Protein 1QYI (pdb70)

CATH classification: 3.40.50.1000

B-factor: mean 31.36, std 10.14, range [4.27, 87.16]

Secondary structure (DSSP, 8-state):
-EEEE-SBTTTB-SHHHHHHHHHHHHHT--TTTT--S----GGG--HHHHHHHHHHHHTTTHHHHHHHHTT---S---HHHHHHHHHHHHTTS-HHHHHH---SS-HHHHHTTSGGG-SS-----TTTTHHHHTT--SSHHHHHHHHHHHHHHHTT-S--GGGSTT-HHHHHHHHHHHHHHHHHHHHHHHH-S--S-SS---TTTT--BSS-HHHHHHHHHHHHHTTPEEEEE-SS-HHHHHHHHHHHT-GGGS-GGGEE-HHHHHHHH--TTS----TTSTHHHHHHHH---GGGHHHHHH--TT-S-TTTEEEEESSHHHHHHHHHHT-EEEEES-BTTBGGGHHHHHHTT-SEEESSGGGHHHHHS-TTTT-

Radius of gyration: 22.97 Å; Cα contacts (8 Å, |Δi|>4): 593; chains: 1; bounding box: 49×39×70 Å

Foldseek 3Di:
DAEEEEPDLFWFHCVVLLLLLLVLLVCCCPLLFQCQDDDDDPLPDDPVNSVVSSCLQCVNCVLVVLCVVQPNPDSLLNLLSSLQQVLVLLLQADLVLNCCCCPPDQVSVSRSPRNVRHPDRDDRPSCRSVVQVPDFHRDSVRSLVSSQVCSCVSSVHDCSCCSPDVHSSSVVSVLSSLCLACNQVSSCVPVVDHGPDDSRPHCLLVTGTLDPLVLVVVVLVVCVVVVYQYAYFYAAADCSPCVNCVSSVNCVSHDPFLHFYNVLQVVLCVCVVLDRCDLLNLLSVLSNPPTPDSVCSVVSSVDQAQQDEQPRYEYEEADVSNQNSCVRNHYQYEHEQSHPVGVVSVVVCVVSPHLYYYPGPNCVVVCVVCVPVRD

Solvent-accessible surface area: 17182 Å² total

Structure (mmCIF, N/CA/C/O backbone):
data_1QYI
#
_entry.id   1QYI
#
_cell.length_a   87.480
_cell.length_b   87.480
_cell.length_c   115.460
_cell.angle_alpha   90.00
_cell.angle_beta   90.00
_cell.angle_gamma   90.00
#
_symmetry.space_group_name_H-M   'P 41 21 2'
#
loop_
_entity.id
_entity.type
_entity.pdbx_description
1 polymer 'hypothetical protein'
2 water water
#
loop_
_atom_site.group_PDB
_atom_site.id
_atom_site.type_symbol
_atom_site.label_atom_id
_atom_site.label_alt_id
_atom_site.label_comp_id
_atom_site.label_asym_id
_atom_site.label_entity_id
_atom_site.label_seq_id
_atom_site.pdbx_PDB_ins_code
_atom_site.Cartn_x
_atom_site.Cartn_y
_atom_site.Cartn_z
_atom_site.occupancy
_atom_site.B_iso_or_equiv
_atom_site.auth_seq_id
_atom_site.auth_comp_id
_atom_site.auth_asym_id
_atom_site.auth_atom_id
_atom_site.pdbx_PDB_model_num
ATOM 9 N N . LYS A 1 2 ? 27.055 47.444 81.684 1.00 51.94 2 LYS A N 1
ATOM 10 C CA . LYS A 1 2 ? 26.862 48.761 81.076 1.00 46.68 2 LYS A CA 1
ATOM 11 C C . LYS A 1 2 ? 26.878 48.625 79.569 1.00 43.63 2 LYS A C 1
ATOM 12 O O . LYS A 1 2 ? 27.826 48.089 78.994 1.00 43.15 2 LYS A O 1
ATOM 18 N N . LYS A 1 3 ? 25.823 49.113 78.931 1.00 39.71 3 LYS A N 1
ATOM 19 C CA . LYS A 1 3 ? 25.713 49.026 77.488 1.00 36.86 3 LYS A CA 1
ATOM 20 C C . LYS A 1 3 ? 25.496 50.378 76.823 1.00 35.03 3 LYS A C 1
ATOM 21 O O . LYS A 1 3 ? 24.976 51.317 77.423 1.00 33.90 3 LYS A O 1
ATOM 27 N N . ILE A 1 4 ? 25.921 50.473 75.572 1.00 33.62 4 ILE A N 1
ATOM 28 C CA . ILE A 1 4 ? 25.763 51.695 74.810 1.00 31.64 4 ILE A CA 1
ATOM 29 C C . ILE A 1 4 ? 25.211 51.307 73.447 1.00 29.22 4 ILE A C 1
ATOM 30 O O . ILE A 1 4 ? 25.896 50.684 72.652 1.00 29.05 4 ILE A O 1
ATOM 35 N N . LEU A 1 5 ? 23.960 51.681 73.203 1.00 26.59 5 LEU A N 1
ATOM 36 C CA . LEU A 1 5 ? 23.303 51.352 71.961 1.00 24.62 5 LEU A CA 1
ATOM 37 C C . LEU A 1 5 ? 23.436 52.469 70.937 1.00 25.09 5 LEU A C 1
ATOM 38 O O . LEU A 1 5 ? 23.082 53.628 71.201 1.00 22.60 5 LEU A O 1
ATOM 43 N N . PHE A 1 6 ? 23.942 52.094 69.759 1.00 25.00 6 PHE A N 1
ATOM 44 C CA . PHE A 1 6 ? 24.177 53.007 68.640 1.00 22.58 6 PHE A CA 1
ATOM 45 C C . PHE A 1 6 ? 23.147 52.912 67.525 1.00 23.18 6 PHE A C 1
ATOM 46 O O . PHE A 1 6 ? 22.543 51.864 67.287 1.00 21.91 6 PHE A O 1
ATOM 54 N N . ASP A 1 7 ? 22.956 54.030 66.837 1.00 23.83 7 ASP A N 1
ATOM 55 C CA . ASP A 1 7 ? 22.063 54.086 65.685 1.00 22.65 7 ASP A CA 1
ATOM 56 C C . ASP A 1 7 ? 23.041 54.170 64.519 1.00 21.36 7 ASP A C 1
ATOM 57 O O . ASP A 1 7 ? 24.187 54.566 64.718 1.00 20.97 7 ASP A O 1
ATOM 62 N N . VAL A 1 8 ? 22.614 53.797 63.318 1.00 20.37 8 VAL A N 1
ATOM 63 C CA . VAL A 1 8 ? 23.526 53.819 62.184 1.00 19.74 8 VAL A CA 1
ATOM 64 C C . VAL A 1 8 ? 23.491 55.114 61.383 1.00 20.15 8 VAL A C 1
ATOM 65 O O . VAL A 1 8 ? 24.469 55.864 61.388 1.00 19.18 8 VAL A O 1
ATOM 69 N N . ASP A 1 9 ? 22.386 55.391 60.700 1.00 20.21 9 ASP A N 1
ATOM 70 C CA . ASP A 1 9 ? 22.328 56.622 59.938 1.00 21.69 9 ASP A CA 1
ATOM 71 C C . ASP A 1 9 ? 22.264 57.792 60.889 1.00 21.31 9 ASP A C 1
ATOM 72 O O . ASP A 1 9 ? 21.562 57.744 61.903 1.00 21.49 9 ASP A O 1
ATOM 77 N N . GLY A 1 10 ? 23.015 58.838 60.546 1.00 19.51 10 GLY A N 1
ATOM 78 C CA . GLY A 1 10 ? 23.070 60.036 61.356 1.00 18.76 10 GLY A CA 1
ATOM 79 C C . GLY A 1 10 ? 24.138 59.935 62.426 1.00 19.54 10 GLY A C 1
ATOM 80 O O . GLY A 1 10 ? 24.358 60.893 63.164 1.00 17.83 10 GLY A O 1
ATOM 81 N N . VAL A 1 11 ? 24.802 58.779 62.501 1.00 19.55 11 VAL A N 1
ATOM 82 C CA . VAL A 1 11 ? 25.845 58.533 63.498 1.00 19.40 11 VAL A CA 1
ATOM 83 C C . VAL A 1 11 ? 27.159 58.072 62.870 1.00 21.33 11 VAL A C 1
ATOM 84 O O . VAL A 1 11 ? 28.190 58.735 62.983 1.00 20.13 11 VAL A O 1
ATOM 88 N N . PHE A 1 12 ? 27.100 56.907 62.230 1.00 22.58 12 PHE A N 1
ATOM 89 C CA . PHE A 1 12 ? 28.252 56.291 61.581 1.00 20.29 12 PHE A CA 1
ATOM 90 C C . PHE A 1 12 ? 28.220 56.536 60.077 1.00 21.03 12 PHE A C 1
ATOM 91 O O . PHE A 1 12 ? 29.247 56.831 59.459 1.00 22.34 12 PHE A O 1
ATOM 99 N N . LEU A 1 13 ? 27.035 56.397 59.488 1.00 19.67 13 LEU A N 1
ATOM 100 C CA . LEU A 1 13 ? 26.857 56.584 58.048 1.00 17.96 13 LEU 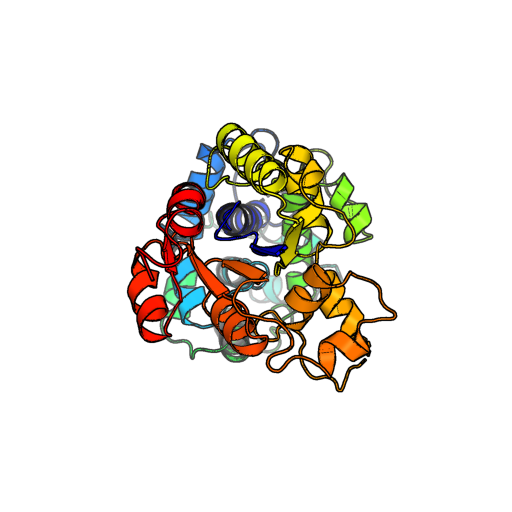A CA 1
ATOM 101 C C . LEU A 1 13 ? 25.742 57.586 57.763 1.00 17.73 13 LEU A C 1
ATOM 102 O O . LEU A 1 13 ? 24.924 57.871 58.631 1.00 17.48 13 LEU A O 1
ATOM 107 N N . SER A 1 14 ? 25.708 58.127 56.553 1.00 18.47 14 SER A N 1
ATOM 108 C CA . SER A 1 14 ? 24.651 59.062 56.210 1.00 21.81 14 SER A CA 1
ATOM 109 C C . SER A 1 14 ? 23.742 58.396 55.194 1.00 23.10 14 SER A C 1
ATOM 110 O O . SER A 1 14 ? 24.024 57.285 54.751 1.00 22.47 14 SER A O 1
ATOM 113 N N . GLU A 1 15 ? 22.647 59.062 54.840 1.00 25.60 15 GLU A N 1
ATOM 114 C CA . GLU A 1 15 ? 21.686 58.512 53.884 1.00 26.77 15 GLU A CA 1
ATOM 115 C C . GLU A 1 15 ? 21.858 59.047 52.469 1.00 27.16 15 GLU A C 1
ATOM 116 O O . GLU A 1 15 ? 21.116 58.660 51.568 1.00 26.73 15 GLU A O 1
ATOM 122 N N . GLU A 1 16 ? 22.835 59.934 52.287 1.00 27.14 16 GLU A N 1
ATOM 123 C CA . GLU A 1 16 ? 23.111 60.563 50.993 1.00 25.75 16 GLU A CA 1
ATOM 124 C C . GLU A 1 16 ? 23.119 59.618 49.797 1.00 26.44 16 GLU A C 1
ATOM 125 O O . GLU A 1 16 ? 22.492 59.897 48.771 1.00 26.30 16 GLU A O 1
ATOM 131 N N . ARG A 1 17 ? 23.843 58.508 49.926 1.00 26.22 17 ARG A N 1
ATOM 132 C CA . ARG A 1 17 ? 23.952 57.530 48.855 1.00 26.12 17 ARG A CA 1
ATOM 133 C C . ARG A 1 17 ? 22.568 57.082 48.388 1.00 26.62 17 ARG A C 1
ATOM 134 O O . ARG A 1 17 ? 22.379 56.775 47.214 1.00 23.59 17 ARG A O 1
ATOM 142 N N . CYS A 1 18 ? 21.605 57.037 49.310 1.00 28.66 18 CYS A N 1
ATOM 143 C CA . CYS A 1 18 ? 20.253 56.637 48.948 1.00 29.12 18 CYS A CA 1
ATOM 144 C C . CYS A 1 18 ? 19.730 57.615 47.906 1.00 29.33 18 CYS A C 1
ATOM 145 O O . CYS A 1 18 ? 19.233 57.205 46.851 1.00 31.67 18 CYS A O 1
ATOM 148 N N . PHE A 1 19 ? 19.857 58.907 48.195 1.00 25.87 19 PHE A N 1
ATOM 149 C CA . PHE A 1 19 ? 19.400 59.945 47.274 1.00 25.33 19 PHE A CA 1
ATOM 150 C C . PHE A 1 19 ? 20.185 59.853 45.955 1.00 26.98 19 PHE A C 1
ATOM 151 O O . PHE A 1 19 ? 19.653 60.157 44.880 1.00 28.84 19 PHE A O 1
ATOM 159 N N . ASP A 1 20 ? 21.447 59.433 46.048 1.00 26.13 20 ASP A N 1
ATOM 160 C CA . ASP A 1 20 ? 22.299 59.253 44.878 1.00 23.56 20 ASP A CA 1
ATOM 161 C C . ASP A 1 20 ? 21.690 58.135 44.034 1.00 22.54 20 ASP A C 1
ATOM 162 O O . ASP A 1 20 ? 21.315 58.344 42.882 1.00 24.97 20 ASP A O 1
ATOM 167 N N . VAL A 1 21 ? 21.597 56.941 44.611 1.00 21.39 21 VAL A N 1
ATOM 168 C CA . VAL A 1 21 ? 21.044 55.816 43.874 1.00 20.89 21 VAL A CA 1
ATOM 169 C C . VAL A 1 21 ? 19.665 56.205 43.349 1.00 21.73 21 VAL A C 1
ATOM 170 O O . VAL A 1 21 ? 19.335 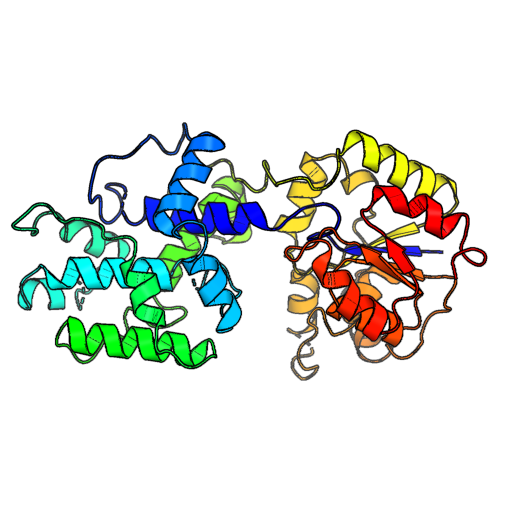55.919 42.199 1.00 19.62 21 VAL A O 1
ATOM 174 N N . SER A 1 22 ? 18.867 56.878 44.173 1.00 21.54 22 SER A N 1
ATOM 175 C CA . SER A 1 22 ? 17.552 57.300 43.728 1.00 21.93 22 SER A CA 1
ATOM 176 C C . SER A 1 22 ? 17.682 58.113 42.425 1.00 22.65 22 SER A C 1
ATOM 177 O O . SER A 1 22 ? 16.924 57.892 41.466 1.00 21.88 22 SER A O 1
ATOM 180 N N . ALA A 1 23 ? 18.649 59.034 42.382 1.00 21.57 23 ALA A N 1
ATOM 181 C CA . ALA A 1 23 ? 18.885 59.854 41.185 1.00 20.52 23 ALA A CA 1
ATOM 182 C C . ALA A 1 23 ? 19.330 58.992 40.001 1.00 19.11 23 ALA A C 1
ATOM 183 O O . ALA A 1 23 ? 18.803 59.126 38.899 1.00 18.35 23 ALA A O 1
ATOM 185 N N . LEU A 1 24 ? 20.309 58.121 40.233 1.00 20.22 24 LEU A N 1
ATOM 186 C CA . LEU A 1 24 ? 20.806 57.228 39.186 1.00 20.42 24 LEU A CA 1
ATOM 187 C C . LEU A 1 24 ? 19.699 56.345 38.638 1.00 19.42 24 LEU A C 1
ATOM 188 O O . LEU A 1 24 ? 19.708 55.971 37.469 1.00 18.95 24 LEU A O 1
ATOM 193 N N . THR A 1 25 ? 18.743 55.999 39.487 1.00 20.46 25 THR A N 1
ATOM 194 C CA . THR A 1 25 ? 17.654 55.150 39.038 1.00 19.17 25 THR A CA 1
ATOM 195 C C . THR A 1 25 ? 16.847 55.862 37.968 1.00 18.59 25 THR A C 1
ATOM 196 O O . THR A 1 25 ? 16.704 55.360 36.851 1.00 19.04 25 THR A O 1
ATOM 200 N N . VAL A 1 26 ? 16.339 57.039 38.308 1.00 17.24 26 VAL A N 1
ATOM 201 C CA . VAL A 1 26 ? 15.557 57.836 37.375 1.00 16.10 26 VAL A CA 1
ATOM 202 C C . VAL A 1 26 ? 16.341 58.033 36.077 1.00 16.57 26 VAL A C 1
ATOM 203 O O . VAL A 1 26 ? 15.815 57.848 34.975 1.00 18.11 26 VAL A O 1
ATOM 207 N N . TYR A 1 27 ? 17.615 58.381 36.214 1.00 15.81 27 TYR A N 1
ATOM 208 C CA . TYR A 1 27 ? 18.470 58.607 35.052 1.00 14.52 27 TYR A CA 1
ATOM 209 C C . TYR A 1 27 ? 18.656 57.340 34.186 1.00 14.11 27 TYR A C 1
ATOM 210 O O . TYR A 1 27 ? 18.582 57.401 32.962 1.00 13.38 27 TYR A O 1
ATOM 219 N N . GLU A 1 28 ? 18.885 56.190 34.806 1.00 13.82 28 GLU A N 1
ATOM 220 C CA . GLU A 1 28 ? 19.056 54.974 34.025 1.00 15.29 28 GLU A CA 1
ATOM 221 C C . GLU A 1 28 ? 17.772 54.576 33.319 1.00 17.48 28 GLU A C 1
ATOM 222 O O . GLU A 1 28 ? 17.795 53.992 32.236 1.00 20.49 28 GLU A O 1
ATOM 228 N N . LEU A 1 29 ? 16.649 54.868 33.954 1.00 18.78 29 LEU A N 1
ATOM 229 C CA . LEU A 1 29 ? 15.348 54.556 33.384 1.00 21.65 29 LEU A CA 1
ATOM 230 C C . LEU A 1 29 ? 15.036 55.536 32.251 1.00 24.14 29 LEU A C 1
ATOM 231 O O . LEU A 1 29 ? 14.063 55.367 31.509 1.00 25.66 29 LEU A O 1
ATOM 236 N N . LEU A 1 30 ? 15.880 56.549 32.094 1.00 25.47 30 LEU A N 1
ATOM 237 C CA . LEU A 1 30 ? 15.632 57.555 31.069 1.00 25.63 30 LEU A CA 1
ATOM 238 C C . LEU A 1 30 ? 16.530 57.497 29.843 1.00 25.14 30 LEU A C 1
ATOM 239 O O . LEU A 1 30 ? 16.048 57.676 28.724 1.00 25.64 30 LEU A O 1
ATOM 252 N N . ASP A 1 32 ? 19.093 54.785 29.348 1.00 24.60 32 ASP A N 1
ATOM 253 C CA . ASP A 1 32 ? 19.481 53.463 28.873 1.00 24.57 32 ASP A CA 1
ATOM 254 C C . ASP A 1 32 ? 18.566 52.890 27.799 1.00 25.35 32 ASP A C 1
ATOM 255 O O . ASP A 1 32 ? 17.343 52.984 27.871 1.00 21.81 32 ASP A O 1
ATOM 260 N N . LYS A 1 33 ? 19.192 52.289 26.793 1.00 25.24 33 LYS A N 1
ATOM 261 C CA . LYS A 1 33 ? 18.465 51.709 25.68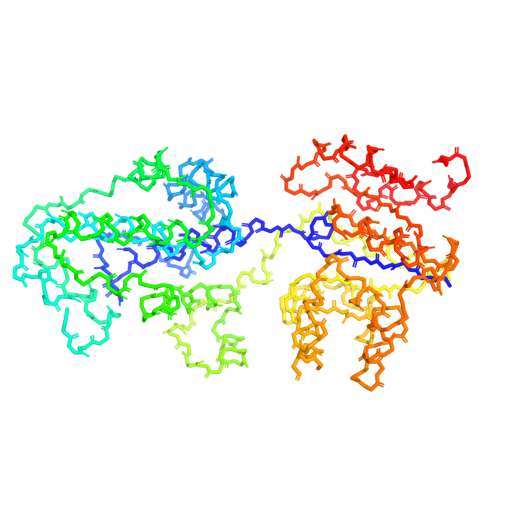2 1.00 25.98 33 LYS A CA 1
ATOM 262 C C . LYS A 1 33 ? 17.757 50.425 26.127 1.00 26.68 33 LYS A C 1
ATOM 263 O O . LYS A 1 33 ? 17.123 49.740 25.319 1.00 27.19 33 LYS A O 1
ATOM 269 N N . CYS A 1 34 ? 17.851 50.117 27.421 1.00 26.79 34 CYS A N 1
ATOM 270 C CA . CYS A 1 34 ? 17.201 48.937 28.008 1.00 26.53 34 CYS A CA 1
ATOM 271 C C . CYS A 1 34 ? 15.779 49.303 28.406 1.00 26.07 34 CYS A C 1
ATOM 272 O O . CYS A 1 34 ? 14.945 48.430 28.654 1.00 25.25 34 CYS A O 1
ATOM 275 N N . TYR A 1 35 ? 15.529 50.610 28.466 1.00 25.84 35 TYR A N 1
ATOM 276 C CA . TYR A 1 35 ? 14.236 51.171 28.853 1.00 24.61 35 TYR A CA 1
ATOM 277 C C . TYR A 1 35 ? 13.799 52.244 27.852 1.00 24.66 35 TYR A C 1
ATOM 278 O O . TYR A 1 35 ? 13.396 51.917 26.737 1.00 28.02 35 TYR A O 1
ATOM 287 N N . LEU A 1 36 ? 13.862 53.518 28.228 1.00 21.17 36 LEU A N 1
ATOM 288 C CA . LEU A 1 36 ? 13.475 54.551 27.276 1.00 20.39 36 LEU A CA 1
ATOM 289 C C . LEU A 1 36 ? 14.586 54.846 26.262 1.00 21.60 36 LEU A C 1
ATOM 290 O O . LEU A 1 36 ? 14.343 54.881 25.056 1.00 19.73 36 LEU A O 1
ATOM 295 N N . GLY A 1 37 ? 15.810 55.038 26.743 1.00 22.97 37 GLY A N 1
ATOM 296 C CA . GLY A 1 37 ? 16.900 55.325 25.833 1.00 22.47 37 GLY A CA 1
ATOM 297 C C . GLY A 1 37 ? 16.657 56.628 25.105 1.00 23.71 37 GLY A C 1
ATOM 298 O O . GLY A 1 37 ? 16.753 56.690 23.883 1.00 26.52 37 GLY A O 1
ATOM 299 N N . LEU A 1 38 ? 16.348 57.674 25.865 1.00 23.07 38 LEU A N 1
ATOM 300 C CA . LEU A 1 38 ? 16.075 58.998 25.321 1.00 21.54 38 LEU A CA 1
ATOM 301 C C . LEU A 1 38 ? 17.272 59.572 24.572 1.00 21.08 38 LEU A C 1
ATOM 302 O O . LEU A 1 38 ? 17.167 59.920 23.396 1.00 22.96 38 LEU A O 1
ATOM 307 N N . HIS A 1 39 ? 18.407 59.677 25.254 1.00 21.71 39 HIS A N 1
ATOM 308 C CA . HIS A 1 39 ? 19.622 60.215 24.645 1.00 23.22 39 HIS A CA 1
ATOM 309 C C . HIS A 1 39 ? 20.861 59.411 25.062 1.00 23.62 39 HIS A C 1
ATOM 310 O O . HIS A 1 39 ? 20.733 58.400 25.758 1.00 24.16 39 HIS A O 1
ATOM 317 N N . SER A 1 40 ? 22.046 59.844 24.628 1.00 24.15 40 SER A N 1
ATOM 318 C CA . SER A 1 40 ? 23.285 59.144 24.973 1.00 24.33 40 SER A CA 1
ATOM 319 C C . SER A 1 40 ? 23.567 59.358 26.448 1.00 25.50 40 SER A C 1
ATOM 320 O O . SER A 1 40 ? 22.955 60.210 27.097 1.00 27.56 40 SER A O 1
ATOM 323 N N . HIS A 1 41 ? 24.497 58.587 26.981 1.00 24.19 41 HIS A N 1
ATOM 324 C CA . HIS A 1 41 ? 24.797 58.700 28.384 1.00 23.57 41 HIS A CA 1
ATOM 325 C C . HIS A 1 41 ? 26.108 58.000 28.682 1.00 25.01 41 HIS A C 1
ATOM 326 O O . HIS A 1 41 ? 26.566 57.140 27.919 1.00 25.58 41 HIS A O 1
ATOM 333 N N . ILE A 1 42 ? 26.716 58.371 29.800 1.00 23.98 42 ILE A N 1
ATOM 334 C CA . ILE A 1 42 ? 27.986 57.785 30.185 1.00 24.98 42 ILE A CA 1
ATOM 335 C C . ILE A 1 42 ? 27.802 56.310 30.540 1.00 26.85 42 ILE A C 1
ATOM 336 O O . ILE A 1 42 ? 26.703 55.877 30.887 1.00 27.17 42 ILE A O 1
ATOM 341 N N . ASP A 1 43 ? 28.871 55.532 30.421 1.00 28.97 43 ASP A N 1
ATOM 342 C CA . ASP A 1 43 ? 28.809 54.112 30.739 1.00 30.93 43 ASP A CA 1
ATOM 343 C C . ASP A 1 43 ? 28.620 53.960 32.245 1.00 32.06 43 ASP A C 1
ATOM 344 O O . ASP A 1 43 ? 29.438 54.429 33.035 1.00 33.71 43 ASP A O 1
ATOM 349 N N . TRP A 1 44 ? 27.525 53.323 32.637 1.00 33.45 44 TRP A N 1
ATOM 350 C CA . TRP A 1 44 ? 27.203 53.122 34.045 1.00 32.74 44 TRP A CA 1
ATOM 351 C C . TRP A 1 44 ? 28.341 52.496 34.823 1.00 33.23 44 TRP A C 1
ATOM 352 O O . TRP A 1 44 ? 28.604 52.866 35.965 1.00 33.18 44 TRP A O 1
ATOM 363 N N . GLU A 1 45 ? 29.008 51.534 34.197 1.00 33.48 45 GLU A N 1
ATOM 364 C CA . GLU A 1 45 ? 30.095 50.827 34.842 1.00 34.34 45 GLU A CA 1
ATOM 365 C C . GLU A 1 45 ? 31.359 51.665 35.035 1.00 34.25 45 GLU A C 1
ATOM 366 O O . GLU A 1 45 ? 32.346 51.182 35.586 1.00 35.50 45 GLU A O 1
ATOM 372 N N . THR A 1 46 ? 31.341 52.919 34.595 1.00 32.65 46 THR A N 1
ATOM 373 C CA . THR A 1 46 ? 32.516 53.763 34.773 1.00 31.99 46 THR A CA 1
ATOM 374 C C . THR A 1 46 ? 32.211 55.070 35.514 1.00 31.87 46 THR A C 1
ATOM 375 O O . THR A 1 46 ? 33.033 55.986 35.544 1.00 32.66 46 THR A O 1
ATOM 379 N N . LEU A 1 47 ? 31.035 55.143 36.132 1.00 30.42 47 LEU A N 1
ATOM 380 C CA . LEU A 1 47 ? 30.621 56.330 36.888 1.00 29.22 47 LEU A CA 1
ATOM 381 C C . LEU A 1 47 ? 31.606 56.693 38.006 1.00 29.15 47 LEU A C 1
ATOM 382 O O . LEU A 1 47 ? 32.240 55.815 38.588 1.00 30.38 47 LEU A O 1
ATOM 387 N N . THR A 1 48 ? 31.718 57.988 38.305 1.00 27.71 48 THR A N 1
ATOM 388 C CA . THR A 1 48 ? 32.600 58.482 39.365 1.00 27.54 48 THR A CA 1
ATOM 389 C C . THR A 1 48 ? 31.752 59.209 40.403 1.00 29.30 48 THR A C 1
ATOM 390 O O . THR A 1 48 ? 30.572 59.476 40.176 1.00 29.95 48 THR A O 1
ATOM 394 N N . ASP A 1 49 ? 32.353 59.558 41.533 1.00 30.62 49 ASP A N 1
ATOM 395 C CA . ASP A 1 49 ? 31.615 60.254 42.576 1.00 31.89 49 ASP A CA 1
ATOM 396 C C . ASP A 1 49 ? 31.118 61.612 42.092 1.00 31.55 49 ASP A C 1
ATOM 397 O O . ASP A 1 49 ? 30.173 62.172 42.650 1.00 32.91 49 ASP A O 1
ATOM 402 N N . ASN A 1 50 ? 31.759 62.125 41.045 1.00 30.63 50 ASN A N 1
ATOM 403 C CA . ASN A 1 50 ? 31.396 63.405 40.453 1.00 29.30 50 ASN A CA 1
ATOM 404 C C . ASN A 1 50 ? 30.256 63.236 39.452 1.00 26.46 50 ASN A C 1
ATOM 405 O O . ASN A 1 50 ? 29.340 64.053 39.423 1.00 25.33 50 ASN A O 1
ATOM 410 N N . ASP A 1 51 ? 30.326 62.190 38.622 1.00 24.81 51 ASP A N 1
ATOM 411 C CA . ASP A 1 51 ? 29.266 61.924 37.631 1.00 25.41 51 ASP A CA 1
ATOM 412 C C . ASP A 1 51 ? 27.938 61.814 38.377 1.00 25.43 51 ASP A C 1
ATOM 413 O O . ASP A 1 51 ? 26.968 62.513 38.069 1.00 24.76 51 ASP A O 1
ATOM 418 N N . ILE A 1 52 ? 27.916 60.913 39.358 1.00 25.41 52 ILE A N 1
ATOM 419 C CA . ILE A 1 52 ? 26.740 60.651 40.181 1.00 24.71 52 ILE A CA 1
ATOM 420 C C . ILE A 1 52 ? 26.226 61.940 40.787 1.00 24.53 52 ILE A C 1
ATOM 421 O O . ILE A 1 52 ? 25.022 62.159 40.867 1.00 26.46 52 ILE A O 1
ATOM 426 N N . GLN A 1 53 ? 27.145 62.796 41.212 1.00 24.50 53 GLN A N 1
ATOM 427 C CA . GLN A 1 53 ? 26.758 64.048 41.833 1.00 24.96 53 GLN A CA 1
ATOM 428 C C . GLN A 1 53 ? 26.126 64.959 40.802 1.00 24.62 53 GLN A C 1
ATOM 429 O O . GLN A 1 53 ? 25.148 65.662 41.077 1.00 25.47 53 GLN A O 1
ATOM 435 N N . ASP A 1 54 ? 26.679 64.948 39.603 1.00 23.37 54 ASP A N 1
ATOM 436 C CA . ASP A 1 54 ? 26.128 65.787 38.559 1.00 22.99 54 ASP A CA 1
ATOM 437 C C . ASP A 1 54 ? 24.725 65.301 38.216 1.00 21.49 54 ASP A C 1
ATOM 438 O O . ASP A 1 54 ? 23.782 66.082 38.105 1.00 19.72 54 ASP A O 1
ATOM 443 N N . ILE A 1 55 ? 24.602 63.993 38.041 1.00 22.18 55 ILE A N 1
ATOM 444 C CA . ILE A 1 55 ? 23.326 63.376 37.703 1.00 22.01 55 ILE A CA 1
ATOM 445 C C . ILE A 1 55 ? 22.261 63.769 38.730 1.00 22.36 55 ILE A C 1
ATOM 446 O O . ILE A 1 55 ? 21.193 64.273 38.371 1.00 21.11 55 ILE A O 1
ATOM 451 N N . ARG A 1 56 ? 22.582 63.549 40.002 1.00 22.01 56 ARG A N 1
ATOM 452 C CA . ARG A 1 56 ? 21.701 63.876 41.116 1.00 23.93 56 ARG A CA 1
ATOM 453 C C . ARG A 1 56 ? 21.294 65.343 41.063 1.00 25.14 56 ARG A C 1
ATOM 454 O O . ARG A 1 56 ? 20.134 65.707 41.293 1.00 25.82 56 ARG A O 1
ATOM 462 N N . ASN A 1 57 ? 22.274 66.184 40.779 1.00 25.72 57 ASN A N 1
ATOM 463 C CA . ASN A 1 57 ? 22.037 67.603 40.691 1.00 27.41 57 ASN A CA 1
ATOM 464 C C . ASN A 1 57 ? 21.043 67.915 39.583 1.00 28.40 57 ASN A C 1
ATOM 465 O O . ASN A 1 57 ? 20.118 68.701 39.779 1.00 29.82 57 ASN A O 1
ATOM 470 N N . ARG A 1 58 ? 21.223 67.301 38.418 1.00 28.38 58 ARG A N 1
ATOM 471 C CA . ARG A 1 58 ? 20.316 67.542 37.299 1.00 28.04 58 ARG A CA 1
ATOM 472 C C . ARG A 1 58 ? 18.906 67.028 37.574 1.00 27.69 58 ARG A C 1
ATOM 473 O O . ARG A 1 58 ? 17.929 67.756 37.402 1.00 27.74 58 ARG A O 1
ATOM 481 N N . ILE A 1 59 ? 18.809 65.767 37.988 1.00 27.84 59 ILE A N 1
ATOM 482 C CA . ILE A 1 59 ? 17.519 65.139 38.266 1.00 27.20 59 ILE A CA 1
ATOM 483 C C . ILE A 1 59 ? 16.716 65.885 39.335 1.00 27.77 59 ILE A C 1
ATOM 484 O O . ILE A 1 59 ? 15.578 66.276 39.089 1.00 28.60 59 ILE A O 1
ATOM 489 N N . PHE A 1 60 ? 17.309 66.097 40.508 1.00 27.49 60 PHE A N 1
ATOM 490 C CA . PHE A 1 60 ? 16.619 66.778 41.599 1.00 28.23 60 PHE A CA 1
ATOM 491 C C . PHE A 1 60 ? 16.732 68.308 41.669 1.00 28.74 60 PHE A C 1
ATOM 492 O O . PHE A 1 60 ? 16.140 68.930 42.555 1.00 27.36 60 PHE A O 1
ATOM 500 N N . GLN A 1 61 ? 17.486 68.904 40.747 1.00 28.72 61 GLN A N 1
ATOM 501 C CA . GLN A 1 61 ? 17.664 70.355 40.699 1.00 28.68 61 GLN A CA 1
ATOM 502 C C . GLN A 1 61 ? 18.197 70.929 42.014 1.00 29.43 61 GLN A C 1
ATOM 503 O O . GLN A 1 61 ? 17.504 71.671 42.721 1.00 28.95 61 GLN A O 1
ATOM 509 N N . LYS A 1 62 ? 19.437 70.585 42.335 1.00 29.45 62 LYS A N 1
ATOM 510 C CA . LYS A 1 62 ? 20.064 71.048 43.562 1.00 30.56 62 LYS A CA 1
ATOM 511 C C . LYS A 1 62 ? 19.323 70.509 44.772 1.00 31.23 62 LYS A C 1
ATOM 512 O O . LYS A 1 62 ? 19.345 71.114 45.843 1.00 31.94 62 LYS A O 1
ATOM 518 N N . ASP A 1 63 ? 18.659 69.373 44.598 1.00 30.30 63 ASP A N 1
ATOM 519 C CA . ASP A 1 63 ? 17.929 68.748 45.695 1.00 28.95 63 ASP A CA 1
ATOM 520 C C . ASP A 1 63 ? 16.639 69.462 46.076 1.00 28.38 63 ASP A C 1
ATOM 521 O O . ASP A 1 63 ? 16.001 69.121 47.080 1.00 29.11 63 ASP A O 1
ATOM 526 N N . LYS A 1 64 ? 16.249 70.444 45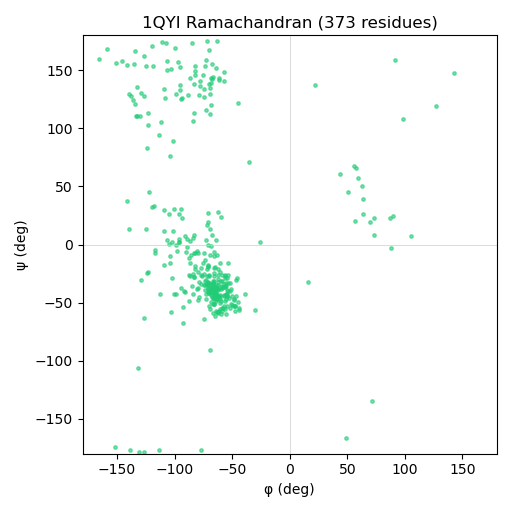.267 1.00 28.10 64 LYS A N 1
ATOM 527 C CA . LYS A 1 64 ? 15.018 71.176 45.511 1.00 27.50 64 LYS A CA 1
ATOM 528 C C . LYS A 1 64 ? 13.831 70.210 45.433 1.00 26.72 64 LYS A C 1
ATOM 529 O O . LYS A 1 6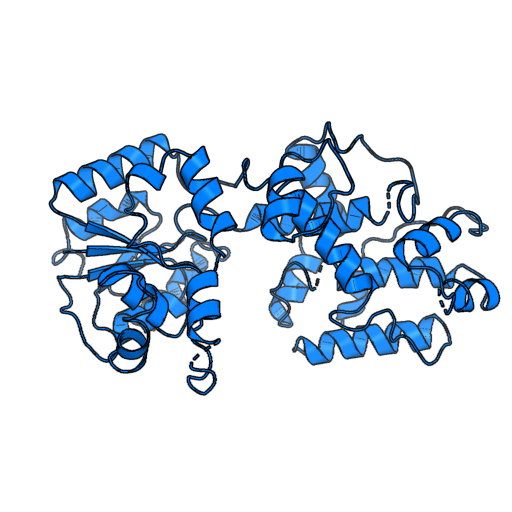4 ? 12.961 70.232 46.298 1.00 25.91 64 LYS A O 1
ATOM 535 N N . ILE A 1 65 ? 13.823 69.357 44.404 1.00 27.77 65 ILE A N 1
ATOM 536 C CA . ILE A 1 65 ? 12.773 68.352 44.189 1.00 26.36 65 ILE A CA 1
ATOM 537 C C . ILE A 1 65 ? 12.830 67.343 45.339 1.00 24.62 65 ILE A C 1
ATOM 538 O O . ILE A 1 65 ? 11.805 66.929 45.882 1.00 22.25 65 ILE A O 1
ATOM 543 N N . LEU A 1 66 ? 14.051 66.971 45.705 1.00 25.39 66 LEU A N 1
ATOM 544 C CA . LEU A 1 66 ? 14.304 66.008 46.767 1.00 27.27 66 LEU A CA 1
ATOM 545 C C . LEU A 1 66 ? 13.832 66.478 48.145 1.00 28.32 66 LEU A C 1
ATOM 546 O O . LEU A 1 66 ? 13.371 65.672 48.956 1.00 27.04 66 LEU A O 1
ATOM 551 N N . ASN A 1 67 ? 13.942 67.779 48.405 1.00 28.95 67 ASN A N 1
ATOM 552 C CA . ASN A 1 67 ? 13.515 68.339 49.684 1.00 30.33 67 ASN A CA 1
ATOM 553 C C . ASN A 1 67 ? 12.019 68.637 49.727 1.00 31.62 67 ASN A C 1
ATOM 554 O O . ASN A 1 67 ? 11.416 68.658 50.804 1.00 31.79 67 ASN A O 1
ATOM 559 N N . LYS A 1 68 ? 11.422 68.873 48.560 1.00 32.04 68 LYS A N 1
ATOM 560 C CA . LYS A 1 68 ? 9.994 69.158 48.479 1.00 35.24 68 LYS A CA 1
ATOM 561 C C . LYS A 1 68 ? 9.219 67.884 48.812 1.00 36.68 68 LYS A C 1
ATOM 562 O O . LYS A 1 68 ? 8.221 67.929 49.527 1.00 37.13 68 LYS A O 1
ATOM 568 N N . LEU A 1 69 ? 9.688 66.751 48.291 1.00 38.31 69 LEU A N 1
ATOM 569 C CA . LEU A 1 69 ? 9.045 65.462 48.528 1.00 37.83 69 LEU A CA 1
ATOM 570 C C . LEU A 1 69 ? 9.081 65.124 50.009 1.00 38.54 69 LEU A C 1
ATOM 571 O O . LEU A 1 69 ? 8.198 64.433 50.517 1.00 41.10 69 LEU A O 1
ATOM 576 N N . LYS A 1 70 ? 10.107 65.606 50.702 1.00 38.61 70 LYS A N 1
ATOM 577 C CA . LYS A 1 70 ? 10.230 65.358 52.133 1.00 37.93 70 LYS A CA 1
ATOM 578 C C . LYS A 1 70 ? 9.155 66.150 52.872 1.00 36.65 70 LYS A C 1
ATOM 579 O O . LYS A 1 70 ? 8.392 65.594 53.656 1.00 36.26 70 LYS A O 1
ATOM 585 N N . SER A 1 71 ? 9.086 67.447 52.608 1.00 36.46 71 SER A N 1
ATOM 586 C CA . SER A 1 71 ? 8.101 68.293 53.271 1.00 36.78 71 SER A CA 1
ATOM 587 C C . SER A 1 71 ? 6.654 67.868 53.001 1.00 37.86 71 SER A C 1
ATOM 588 O O . SER A 1 71 ? 5.742 68.301 53.704 1.00 37.01 71 SER A O 1
ATOM 591 N N . LEU A 1 72 ? 6.440 67.030 51.987 1.00 37.72 72 LEU A N 1
ATOM 592 C CA . LEU A 1 72 ? 5.085 66.581 51.654 1.00 37.65 72 LEU A CA 1
ATOM 593 C C . LEU A 1 72 ? 4.737 65.208 52.234 1.00 37.84 72 LEU A C 1
ATOM 594 O O . LEU A 1 72 ? 3.597 64.743 52.127 1.00 37.25 72 LEU A O 1
ATOM 599 N N . GLY A 1 73 ? 5.721 64.565 52.853 1.00 38.45 73 GLY A N 1
ATOM 600 C CA . GLY A 1 73 ? 5.491 63.260 53.451 1.00 40.22 73 GLY A CA 1
ATOM 601 C C . GLY A 1 73 ? 6.076 62.080 52.691 1.00 41.48 73 GLY A C 1
ATOM 602 O O . GLY A 1 73 ? 5.821 60.925 53.043 1.00 42.19 73 GLY A O 1
ATOM 603 N N . LEU A 1 74 ? 6.857 62.355 51.650 1.00 41.96 74 LEU A N 1
ATOM 604 C CA . LEU A 1 74 ? 7.469 61.284 50.863 1.00 42.48 74 LEU A CA 1
ATOM 605 C C . LEU A 1 74 ? 8.927 61.102 51.235 1.00 42.92 74 LEU A C 1
ATOM 606 O O . LEU A 1 74 ? 9.813 61.712 50.631 1.00 43.84 74 LEU A O 1
ATOM 611 N N . ASN A 1 75 ? 9.170 60.250 52.223 1.00 42.28 75 ASN A N 1
ATOM 612 C CA . ASN A 1 75 ? 10.523 60.003 52.687 1.00 41.15 75 ASN A CA 1
ATOM 613 C C . ASN A 1 75 ? 11.093 58.662 52.237 1.00 39.37 75 ASN A C 1
ATOM 614 O O . ASN A 1 75 ? 12.233 58.324 52.566 1.00 38.46 75 ASN A O 1
ATOM 619 N N . SER A 1 76 ? 10.307 57.903 51.478 1.00 37.44 76 SER A N 1
ATOM 620 C CA . SER A 1 76 ? 10.781 56.626 50.957 1.00 34.01 76 SER A CA 1
ATOM 621 C C . SER A 1 76 ? 11.472 56.908 49.630 1.00 30.82 76 SER A C 1
ATOM 622 O O . SER A 1 76 ? 10.892 57.568 48.775 1.00 29.36 76 SER A O 1
ATOM 625 N N . ASN A 1 77 ? 12.698 56.419 49.454 1.00 29.63 77 ASN A N 1
ATOM 626 C CA . ASN A 1 77 ? 13.424 56.666 48.209 1.00 29.26 77 ASN A CA 1
ATOM 627 C C . ASN A 1 77 ? 12.733 56.017 47.019 1.00 27.98 77 ASN A C 1
ATOM 628 O O . ASN A 1 77 ? 12.707 56.595 45.935 1.00 28.61 77 ASN A O 1
ATOM 633 N N . TRP A 1 78 ? 12.184 54.819 47.220 1.00 26.64 78 TRP A N 1
ATOM 634 C CA . TRP A 1 78 ? 11.484 54.121 46.148 1.00 25.01 78 TRP A CA 1
ATOM 635 C C . TRP A 1 78 ? 10.362 55.023 45.633 1.00 25.86 78 TRP A C 1
ATOM 636 O O . TRP A 1 78 ? 10.271 55.298 44.432 1.00 26.80 78 TRP A O 1
ATOM 647 N N . ASP A 1 79 ? 9.520 55.505 46.545 1.00 24.96 79 ASP A N 1
ATOM 648 C CA . ASP A 1 79 ? 8.420 56.372 46.146 1.00 25.79 79 ASP A CA 1
ATOM 649 C C . ASP A 1 79 ? 8.907 57.646 45.451 1.00 25.19 79 ASP A C 1
ATOM 650 O O . ASP A 1 79 ? 8.368 58.035 44.410 1.00 24.07 79 ASP A O 1
ATOM 663 N N . LEU A 1 81 ? 11.823 58.395 43.755 1.00 26.50 81 LEU A N 1
ATOM 664 C CA . LEU A 1 81 ? 12.347 58.177 42.420 1.00 26.92 81 LEU A CA 1
ATOM 665 C C . LEU A 1 81 ? 11.217 57.795 41.465 1.00 26.93 81 LEU A C 1
ATOM 666 O O . LEU A 1 81 ? 11.260 58.125 40.283 1.00 27.59 81 LEU A O 1
ATOM 671 N N . PHE A 1 82 ? 10.203 57.103 41.973 1.00 26.39 82 PHE A N 1
ATOM 672 C CA . PHE A 1 82 ? 9.078 56.713 41.131 1.00 25.86 82 PHE A CA 1
ATOM 673 C C . PHE A 1 82 ? 8.297 57.933 40.644 1.00 24.97 82 PHE A C 1
ATOM 674 O O . PHE A 1 82 ? 8.042 58.058 39.451 1.00 24.45 82 PHE A O 1
ATOM 682 N N . ILE A 1 83 ? 7.905 58.814 41.567 1.00 24.27 83 ILE A N 1
ATOM 683 C CA . ILE A 1 83 ? 7.138 60.010 41.214 1.00 23.61 83 ILE A CA 1
ATOM 684 C C . ILE A 1 83 ? 7.912 60.910 40.251 1.00 22.82 83 ILE A C 1
ATOM 685 O O . ILE A 1 83 ? 7.359 61.411 39.270 1.00 24.21 83 ILE A O 1
ATOM 690 N N . VAL A 1 84 ? 9.193 61.105 40.528 1.00 21.98 84 VAL A N 1
ATOM 691 C CA . VAL A 1 84 ? 10.047 61.937 39.685 1.00 22.56 84 VAL A CA 1
ATOM 692 C C . VAL A 1 84 ? 10.153 61.355 38.271 1.00 22.63 84 VAL A C 1
ATOM 693 O O . VAL A 1 84 ? 10.150 62.087 37.284 1.00 22.88 84 VAL A O 1
ATOM 697 N N . PHE A 1 85 ? 10.234 60.034 38.170 1.00 21.85 85 PHE A N 1
ATOM 698 C CA . PHE A 1 85 ? 10.350 59.408 36.870 1.00 19.66 85 PHE A CA 1
ATOM 699 C C . PHE A 1 85 ? 9.025 59.392 36.117 1.00 19.50 85 PHE A C 1
ATOM 700 O O . PHE A 1 85 ? 9.007 59.372 34.881 1.00 20.24 85 PHE A O 1
ATOM 708 N N . SER A 1 86 ? 7.917 59.388 36.850 1.00 19.26 86 SER A N 1
ATOM 709 C CA . SER A 1 86 ? 6.593 59.381 36.217 1.00 21.50 86 SER A CA 1
ATOM 710 C C . SER A 1 86 ? 6.293 60.729 35.550 1.00 22.76 86 SER A C 1
ATOM 711 O O . SER A 1 86 ? 5.710 60.783 34.465 1.00 24.35 86 SER A O 1
ATOM 714 N N . ILE A 1 87 ? 6.708 61.807 36.209 1.00 24.41 87 ILE A N 1
ATOM 715 C CA . ILE A 1 87 ? 6.501 63.161 35.711 1.00 24.15 87 ILE A CA 1
ATOM 716 C C . ILE A 1 87 ? 7.174 63.332 34.353 1.00 24.02 87 ILE A C 1
ATOM 717 O O . ILE A 1 87 ? 6.640 63.991 33.460 1.00 23.26 87 ILE A O 1
ATOM 722 N N . HIS A 1 88 ? 8.347 62.730 34.200 1.00 23.88 88 HIS A N 1
ATOM 723 C CA . HIS A 1 88 ? 9.062 62.814 32.940 1.00 25.05 88 HIS A CA 1
ATOM 724 C C . HIS A 1 88 ? 8.468 61.848 31.936 1.00 26.20 88 HIS A C 1
ATOM 725 O O . HIS A 1 88 ? 8.466 62.121 30.739 1.00 27.58 88 HIS A O 1
ATOM 732 N N . LEU A 1 89 ? 7.962 60.718 32.419 1.00 26.95 89 LEU A N 1
ATOM 733 C CA . LEU A 1 89 ? 7.374 59.741 31.527 1.00 26.14 89 LEU A CA 1
ATOM 734 C C . LEU A 1 89 ? 6.119 60.350 30.922 1.00 27.10 89 LEU A C 1
ATOM 735 O O . LEU A 1 89 ? 5.945 60.352 29.706 1.00 27.74 89 LEU A O 1
ATOM 740 N N . ILE A 1 90 ? 5.251 60.870 31.781 1.00 26.60 90 ILE A N 1
ATOM 741 C CA . ILE A 1 90 ? 4.008 61.500 31.345 1.00 28.35 90 ILE A CA 1
ATOM 742 C C . ILE A 1 90 ? 4.337 62.635 30.356 1.00 28.86 90 ILE A C 1
ATOM 743 O O . ILE A 1 90 ? 3.609 62.864 29.393 1.00 28.79 90 ILE A O 1
ATOM 748 N N . ASP A 1 91 ? 5.453 63.320 30.597 1.00 29.69 91 ASP A N 1
ATOM 749 C CA . ASP A 1 91 ? 5.895 64.431 29.762 1.00 28.92 91 ASP A CA 1
ATOM 750 C C . ASP A 1 91 ? 6.285 63.983 28.347 1.00 28.71 91 ASP A C 1
ATOM 751 O O . ASP A 1 91 ? 6.014 64.675 27.359 1.00 28.15 91 ASP A O 1
ATOM 756 N N . ILE A 1 92 ? 6.928 62.824 28.262 1.00 28.03 92 ILE A N 1
ATOM 757 C CA . ILE A 1 92 ? 7.356 62.255 26.992 1.00 27.89 92 ILE A CA 1
ATOM 758 C C . ILE A 1 92 ? 6.143 61.644 26.277 1.00 29.48 92 ILE A C 1
ATOM 759 O O . ILE A 1 92 ? 6.058 61.669 25.047 1.00 30.20 92 ILE A O 1
ATOM 764 N N . LEU A 1 93 ? 5.203 61.101 27.047 1.00 30.46 93 LEU A N 1
ATOM 765 C CA . LEU A 1 93 ? 4.010 60.487 26.471 1.00 32.97 93 LEU A CA 1
ATOM 766 C C . LEU A 1 93 ? 3.029 61.485 25.870 1.00 36.17 93 LEU A C 1
ATOM 767 O O . LEU A 1 93 ? 2.177 61.108 25.065 1.00 39.40 93 LEU A O 1
ATOM 772 N N . LYS A 1 94 ? 3.141 62.749 26.258 1.00 37.58 94 LYS A N 1
ATOM 773 C CA . LYS A 1 94 ? 2.248 63.772 25.738 1.00 39.81 94 LYS A CA 1
ATOM 774 C C . LYS A 1 94 ? 2.765 64.293 24.396 1.00 41.30 94 LYS A C 1
ATOM 775 O O . LYS A 1 94 ? 2.213 65.233 23.827 1.00 41.03 94 LYS A O 1
ATOM 781 N N . LYS A 1 95 ? 3.830 63.671 23.895 1.00 42.56 95 LYS A N 1
ATOM 782 C CA . LYS A 1 95 ? 4.416 64.056 22.617 1.00 43.44 95 LYS A CA 1
ATOM 783 C C . LYS A 1 95 ? 4.039 63.048 21.526 1.00 44.16 95 LYS A C 1
ATOM 784 O O . LYS A 1 95 ? 4.289 63.282 20.343 1.00 45.58 95 LYS A O 1
ATOM 790 N N . LEU A 1 96 ? 3.442 61.927 21.924 1.00 44.65 96 LEU A N 1
ATOM 791 C CA . LEU A 1 96 ? 3.024 60.897 20.970 1.00 44.49 96 LEU A CA 1
ATOM 792 C C . LEU A 1 96 ? 1.531 61.048 20.695 1.00 45.16 96 LEU A C 1
ATOM 793 O O . LEU A 1 96 ? 0.838 61.796 21.391 1.00 45.24 96 LEU A O 1
ATOM 798 N N . SER A 1 97 ? 1.040 60.336 19.683 1.00 45.40 97 SER A N 1
ATOM 799 C CA . SER A 1 97 ? -0.379 60.388 19.325 1.00 46.87 97 SER A CA 1
ATOM 800 C C . SER A 1 97 ? -1.174 59.638 20.386 1.00 47.67 97 SER A C 1
ATOM 801 O O . SER A 1 97 ? -0.626 58.800 21.100 1.00 48.08 97 SER A O 1
ATOM 804 N N . HIS A 1 98 ? -2.464 59.926 20.495 1.00 48.78 98 HIS A N 1
ATOM 805 C CA . HIS A 1 98 ? -3.258 59.249 21.497 1.00 50.44 98 HIS A CA 1
ATOM 806 C C . HIS A 1 98 ? -3.185 57.741 21.289 1.00 50.25 98 HIS A C 1
ATOM 807 O O . HIS A 1 98 ? -3.198 56.967 22.250 1.00 50.82 98 HIS A O 1
ATOM 814 N N . ASP A 1 99 ? -3.090 57.323 20.031 1.00 48.33 99 ASP A N 1
ATOM 815 C CA . ASP A 1 99 ? -3.009 55.898 19.720 1.00 46.88 99 ASP A CA 1
ATOM 816 C C . ASP A 1 99 ? -1.752 55.258 20.302 1.00 45.37 99 ASP A C 1
ATOM 817 O O . ASP A 1 99 ? -1.809 54.187 20.917 1.00 44.24 99 ASP A O 1
ATOM 822 N N . GLU A 1 100 ? -0.619 55.922 20.110 1.00 43.78 100 GLU A N 1
ATOM 823 C CA . GLU A 1 100 ? 0.645 55.416 20.616 1.00 41.91 100 GLU A CA 1
ATOM 824 C C . GLU A 1 100 ? 0.596 55.342 22.143 1.00 40.29 100 GLU A C 1
ATOM 825 O O . GLU A 1 100 ? 1.157 54.430 22.751 1.00 39.49 100 GLU A O 1
ATOM 831 N N . ILE A 1 101 ? -0.101 56.297 22.751 1.00 38.53 101 ILE A N 1
ATOM 832 C CA . ILE A 1 101 ? -0.236 56.344 24.199 1.00 37.55 101 ILE A CA 1
ATOM 833 C C . ILE A 1 101 ? -0.974 55.118 24.724 1.00 38.35 101 ILE A C 1
ATOM 834 O O . ILE A 1 101 ? -0.455 54.370 25.558 1.00 38.63 101 ILE A O 1
ATOM 839 N N . GLU A 1 102 ? -2.191 54.919 24.235 1.00 39.05 102 GLU A N 1
ATOM 840 C CA . GLU A 1 102 ? -3.000 53.788 24.659 1.00 40.05 102 GLU A CA 1
ATOM 841 C C . GLU A 1 102 ? -2.238 52.475 24.488 1.00 40.28 102 GLU A C 1
ATOM 842 O O . GLU A 1 102 ? -2.496 51.496 25.194 1.00 38.55 102 GLU A O 1
ATOM 848 N N . ALA A 1 103 ? -1.291 52.461 23.555 1.00 39.91 103 ALA A N 1
ATOM 849 C CA . ALA A 1 103 ? -0.499 51.265 23.313 1.00 41.12 103 ALA A CA 1
ATOM 850 C C . ALA A 1 103 ? 0.372 50.976 24.524 1.00 41.89 103 ALA A C 1
ATOM 851 O O . ALA A 1 103 ? 0.283 49.914 25.134 1.00 42.59 103 ALA A O 1
ATOM 853 N N . PHE A 1 104 ? 1.218 51.937 24.864 1.00 42.59 104 PHE A N 1
ATOM 854 C CA . PHE A 1 104 ? 2.115 51.805 25.998 1.00 42.26 104 PHE A CA 1
ATOM 855 C C . PHE A 1 104 ? 1.327 51.656 27.297 1.00 43.62 104 PHE A C 1
ATOM 856 O O . PHE A 1 104 ? 1.745 50.944 28.212 1.00 43.38 104 PHE A O 1
ATOM 872 N N . TYR A 1 106 ? -1.798 50.320 27.647 1.00 48.98 106 TYR A N 1
ATOM 873 C CA . TYR A 1 106 ? -2.681 49.160 27.742 1.00 51.08 106 TYR A CA 1
ATOM 874 C C . TYR A 1 106 ? -2.211 47.859 27.081 1.00 51.81 106 TYR A C 1
ATOM 875 O O . TYR A 1 106 ? -2.935 46.860 27.087 1.00 51.45 106 TYR A O 1
ATOM 884 N N . GLN A 1 107 ? -1.009 47.868 26.512 1.00 53.54 107 GLN A N 1
ATOM 885 C CA . GLN A 1 107 ? -0.470 46.678 25.853 1.00 54.49 107 GLN A CA 1
ATOM 886 C C . GLN A 1 107 ? -0.204 45.598 26.913 1.00 53.89 107 GLN A C 1
ATOM 887 O O . GLN A 1 107 ? 0.213 45.898 28.038 1.00 51.54 107 GLN A O 1
ATOM 893 N N . ASP A 1 108 ? -0.464 44.347 26.542 1.00 53.69 108 ASP A N 1
ATOM 894 C CA . ASP A 1 108 ? -0.276 43.205 27.430 1.00 52.54 108 ASP A CA 1
ATOM 895 C C . ASP A 1 108 ? 1.185 42.973 27.805 1.00 51.29 108 ASP A C 1
ATOM 896 O O . ASP A 1 108 ? 1.466 42.298 28.792 1.00 52.02 108 ASP A O 1
ATOM 901 N N . GLU A 1 109 ? 2.117 43.519 27.030 1.00 49.57 109 GLU A N 1
ATOM 902 C CA . GLU A 1 109 ? 3.527 43.321 27.341 1.00 49.23 109 GLU A CA 1
ATOM 903 C C . GLU A 1 109 ? 3.944 44.143 28.553 1.00 47.28 109 GLU A C 1
ATOM 904 O O . GLU A 1 109 ? 3.354 45.180 28.849 1.00 47.88 109 GLU A O 1
ATOM 910 N N . PRO A 1 110 ? 4.977 43.687 29.276 1.00 44.81 110 PRO A N 1
ATOM 911 C CA . PRO A 1 110 ? 5.456 44.402 30.465 1.00 43.71 110 PRO A CA 1
ATOM 912 C C . PRO A 1 110 ? 5.953 45.815 30.145 1.00 41.87 110 PRO A C 1
ATOM 913 O O . PRO A 1 110 ? 6.574 46.037 29.103 1.00 41.87 110 PRO A O 1
ATOM 917 N N . VAL A 1 111 ? 5.661 46.760 31.040 1.00 39.88 111 VAL A N 1
ATOM 918 C CA . VAL A 1 111 ? 6.057 48.160 30.868 1.00 38.43 111 VAL A CA 1
ATOM 919 C C . VAL A 1 111 ? 7.534 48.324 30.580 1.00 36.95 111 VAL A C 1
ATOM 920 O O . VAL A 1 111 ? 7.942 49.235 29.859 1.00 37.15 111 VAL A O 1
ATOM 924 N N . GLU A 1 112 ? 8.341 47.446 31.151 1.00 35.28 112 GLU A N 1
ATOM 925 C CA . GLU A 1 112 ? 9.769 47.508 30.924 1.00 34.18 112 GLU A CA 1
ATOM 926 C C . GLU A 1 112 ? 10.064 47.416 29.428 1.00 32.73 112 GLU A C 1
ATOM 927 O O . GLU A 1 112 ? 10.889 48.162 28.906 1.00 32.96 112 GLU A O 1
ATOM 933 N N . LEU A 1 113 ? 9.378 46.515 28.734 1.00 31.13 113 LEU A N 1
ATOM 934 C CA . LEU A 1 113 ? 9.587 46.355 27.301 1.00 29.09 113 LEU A CA 1
ATOM 935 C C . LEU A 1 113 ? 8.786 47.381 26.507 1.00 28.31 113 LEU A C 1
ATOM 936 O O . LEU A 1 113 ? 9.176 47.752 25.405 1.00 28.29 113 LEU A O 1
ATOM 941 N N . LYS A 1 114 ? 7.666 47.837 27.062 1.00 26.64 114 LYS A N 1
ATOM 942 C CA . LYS A 1 114 ? 6.845 48.828 26.381 1.00 26.46 114 LYS A CA 1
ATOM 943 C C . LYS A 1 114 ? 7.532 50.192 26.399 1.00 26.07 114 LYS A C 1
ATOM 944 O O . LYS A 1 114 ? 7.232 51.067 25.578 1.00 23.98 114 LYS A O 1
ATOM 950 N N . LEU A 1 115 ? 8.462 50.376 27.330 1.00 25.91 115 LEU A N 1
ATOM 951 C CA . LEU A 1 115 ? 9.185 51.638 27.411 1.00 25.75 115 LEU A CA 1
ATOM 952 C C . LEU A 1 115 ? 10.124 51.729 26.209 1.00 26.93 115 LEU A C 1
ATOM 953 O O . LEU A 1 115 ? 10.367 52.812 25.672 1.00 28.77 115 LEU A O 1
ATOM 958 N N . GLN A 1 116 ? 10.627 50.579 25.771 1.00 25.40 116 GLN A N 1
ATOM 959 C CA . GLN A 1 116 ? 11.548 50.518 24.638 1.00 25.91 116 GLN A CA 1
ATOM 960 C C . GLN A 1 116 ? 10.939 50.866 23.275 1.00 26.00 116 GLN A C 1
ATOM 961 O O . GLN A 1 116 ? 11.643 50.890 22.261 1.00 25.16 116 GLN A O 1
ATOM 967 N N . ASN A 1 117 ? 9.643 51.152 23.255 1.00 25.89 117 ASN A N 1
ATOM 968 C CA . ASN A 1 117 ? 8.962 51.467 22.012 1.00 29.60 117 ASN A CA 1
ATOM 969 C C . ASN A 1 117 ? 8.349 52.861 21.989 1.00 32.29 117 ASN A C 1
ATOM 970 O O . ASN A 1 117 ? 7.322 53.085 21.345 1.00 34.29 117 ASN A O 1
ATOM 975 N N . ILE A 1 118 ? 8.976 53.807 22.671 1.00 32.94 118 ILE A N 1
ATOM 976 C CA . ILE A 1 118 ? 8.438 55.156 22.722 1.00 34.57 118 ILE A CA 1
ATOM 977 C C . ILE A 1 118 ? 9.319 56.162 21.992 1.00 37.00 118 ILE A C 1
ATOM 978 O O . ILE A 1 118 ? 8.819 57.020 21.267 1.00 37.78 118 ILE A O 1
ATOM 983 N N . SER A 1 119 ? 10.629 56.041 22.187 1.00 38.90 119 SER A N 1
ATOM 984 C CA . SER A 1 119 ? 11.606 56.935 21.579 1.00 40.90 119 SER A CA 1
ATOM 985 C C . SER A 1 119 ? 11.564 56.921 20.045 1.00 42.32 119 SER A C 1
ATOM 986 O O . SER A 1 119 ? 11.844 57.934 19.399 1.00 41.51 119 SER A O 1
ATOM 989 N N . THR A 1 120 ? 11.213 55.779 19.464 1.00 43.28 120 THR A N 1
ATOM 990 C CA . THR A 1 120 ? 11.150 55.655 18.014 1.00 45.05 120 THR A CA 1
ATOM 991 C C . THR A 1 120 ? 9.982 56.427 17.395 1.00 44.39 120 THR A C 1
ATOM 992 O O . THR A 1 120 ? 9.990 56.718 16.198 1.00 44.65 120 THR A O 1
ATOM 996 N N . ASN A 1 121 ? 8.991 56.767 18.218 1.00 42.92 121 ASN A N 1
ATOM 997 C CA . ASN A 1 121 ? 7.803 57.484 17.756 1.00 42.76 121 ASN A CA 1
ATOM 998 C C . ASN A 1 121 ? 7.824 58.978 18.066 1.00 43.28 121 ASN A C 1
ATOM 999 O O . ASN A 1 121 ? 6.804 59.663 17.932 1.00 44.63 121 ASN A O 1
ATOM 1004 N N . LEU A 1 122 ? 8.986 59.470 18.485 1.00 42.79 122 LEU A N 1
ATOM 1005 C CA . LEU A 1 122 ? 9.172 60.881 18.806 1.00 41.53 122 LEU A CA 1
ATOM 1006 C C . LEU A 1 122 ? 9.456 61.669 17.541 1.00 41.52 122 LEU A C 1
ATOM 1007 O O . LEU A 1 122 ? 10.506 61.501 16.921 1.00 41.34 122 LEU A O 1
ATOM 1012 N N . ALA A 1 123 ? 8.521 62.537 17.170 1.00 41.36 123 ALA A N 1
ATOM 1013 C CA . ALA A 1 123 ? 8.658 63.353 15.967 1.00 40.33 123 ALA A CA 1
ATOM 1014 C C . ALA A 1 123 ? 9.901 64.229 16.022 1.00 38.16 123 ALA A C 1
ATOM 1015 O O . ALA A 1 123 ? 10.768 64.166 15.147 1.00 35.37 123 ALA A O 1
ATOM 1017 N N . ASP A 1 124 ? 9.974 65.053 17.060 1.00 35.68 124 ASP A N 1
ATOM 1018 C CA . ASP A 1 124 ? 11.102 65.953 17.225 1.00 33.92 124 ASP A CA 1
ATOM 1019 C C . ASP A 1 124 ? 11.977 65.452 18.352 1.00 31.27 124 ASP A C 1
ATOM 1020 O O . ASP A 1 124 ? 11.636 64.493 19.037 1.00 32.23 124 ASP A O 1
ATOM 1025 N N . CYS A 1 125 ? 13.121 66.091 18.535 1.00 27.77 125 CYS A N 1
ATOM 1026 C CA . CYS A 1 125 ? 14.001 65.703 19.614 1.00 25.91 125 CYS A CA 1
ATOM 1027 C C . CYS A 1 125 ? 13.288 66.115 20.899 1.00 25.73 125 CYS A C 1
ATOM 1028 O O . CYS A 1 125 ? 12.827 67.249 21.017 1.00 26.39 125 CYS A O 1
ATOM 1031 N N . PHE A 1 126 ? 13.170 65.200 21.857 1.00 25.81 126 PHE A N 1
ATOM 1032 C CA . PHE A 1 126 ? 12.508 65.526 23.123 1.00 24.33 126 PHE A CA 1
ATOM 1033 C C . PHE A 1 126 ? 13.498 66.215 24.079 1.00 23.23 126 PHE A C 1
ATOM 1034 O O . PHE A 1 126 ? 14.656 65.809 24.168 1.00 20.59 126 PHE A O 1
ATOM 1042 N N . ASN A 1 127 ? 13.059 67.262 24.779 1.00 24.15 127 ASN A N 1
ATOM 1043 C CA . ASN A 1 127 ? 13.941 67.949 25.733 1.00 27.04 127 ASN A CA 1
ATOM 1044 C C . ASN A 1 127 ? 13.476 67.624 27.160 1.00 29.55 127 ASN A C 1
ATOM 1045 O O . ASN A 1 127 ? 12.320 67.835 27.512 1.00 30.54 127 ASN A O 1
ATOM 1050 N N . LEU A 1 128 ? 14.395 67.124 27.979 1.00 32.57 128 LEU A N 1
ATOM 1051 C CA . LEU A 1 128 ? 14.096 66.697 29.342 1.00 36.08 128 LEU A CA 1
ATOM 1052 C C . LEU A 1 128 ? 13.225 67.568 30.249 1.00 37.52 128 LEU A C 1
ATOM 1053 O O . LEU A 1 128 ? 12.221 67.085 30.792 1.00 39.24 128 LEU A O 1
ATOM 1058 N N . ASN A 1 129 ? 13.604 68.833 30.415 1.00 36.22 129 ASN A N 1
ATOM 1059 C CA . ASN A 1 129 ? 12.877 69.759 31.285 1.00 36.71 129 ASN A CA 1
ATOM 1060 C C . ASN A 1 129 ? 12.814 69.194 32.712 1.00 37.27 129 ASN A C 1
ATOM 1061 O O . ASN A 1 129 ? 11.737 68.875 33.228 1.00 36.92 129 ASN A O 1
ATOM 1066 N N . GLU A 1 130 ? 13.982 69.093 33.346 1.00 38.26 130 GLU A N 1
ATOM 1067 C CA . GLU A 1 130 ? 14.101 68.542 34.693 1.00 38.20 130 GLU A CA 1
ATOM 1068 C C . GLU A 1 130 ? 13.539 69.415 35.803 1.00 37.86 130 GLU A C 1
ATOM 1069 O O . GLU A 1 130 ? 13.859 69.232 36.973 1.00 37.79 130 GLU A O 1
ATOM 1075 N N . GLN A 1 131 ? 12.677 70.350 35.438 1.00 38.18 131 GLN A N 1
ATOM 1076 C CA . GLN A 1 131 ? 12.075 71.222 36.430 1.00 38.82 131 GLN A CA 1
ATOM 1077 C C . GLN A 1 131 ? 10.591 70.841 36.573 1.00 39.44 131 GLN A C 1
ATOM 1078 O O . GLN A 1 131 ? 9.934 71.179 37.563 1.00 38.87 131 GLN A O 1
ATOM 1084 N N . LEU A 1 132 ? 10.078 70.112 35.585 1.00 39.34 132 LEU A N 1
ATOM 1085 C CA . LEU A 1 132 ? 8.683 69.691 35.573 1.00 39.98 132 LEU A CA 1
ATOM 1086 C C . LEU A 1 132 ? 8.186 69.059 36.879 1.00 41.87 132 LEU A C 1
ATOM 1087 O O . LEU A 1 132 ? 7.165 69.487 37.429 1.00 41.98 132 LEU A O 1
ATOM 1092 N N . PRO A 1 133 ? 8.895 68.032 37.395 1.00 42.46 133 PRO A N 1
ATOM 1093 C CA . PRO A 1 133 ? 8.446 67.401 38.641 1.00 40.92 133 PRO A CA 1
ATOM 1094 C C . PRO A 1 133 ? 8.257 68.400 39.781 1.00 39.66 133 PRO A C 1
ATOM 1095 O O . PRO A 1 133 ? 7.301 68.301 40.553 1.00 38.64 133 PRO A O 1
ATOM 1099 N N . LEU A 1 134 ? 9.159 69.370 39.870 1.00 39.68 134 LEU A N 1
ATOM 1100 C CA . LEU A 1 134 ? 9.084 70.390 40.911 1.00 39.89 134 LEU A CA 1
ATOM 1101 C C . LEU A 1 134 ? 7.885 71.299 40.672 1.00 40.44 134 LEU A C 1
ATOM 1102 O O . LEU A 1 134 ? 7.236 71.748 41.613 1.00 40.01 134 LEU A O 1
ATOM 1107 N N . GLN A 1 135 ? 7.607 71.577 39.403 1.00 41.82 135 GLN A N 1
ATOM 1108 C CA . GLN A 1 135 ? 6.487 72.429 39.033 1.00 43.21 135 GLN A CA 1
ATOM 1109 C C . GLN A 1 135 ? 5.215 71.583 39.012 1.00 44.44 135 GLN A C 1
ATOM 1110 O O . GLN A 1 135 ? 4.151 72.028 38.582 1.00 46.27 135 GLN A O 1
ATOM 1116 N N . PHE A 1 136 ? 5.346 70.349 39.478 1.00 44.97 136 PHE A N 1
ATOM 1117 C CA . PHE A 1 136 ? 4.228 69.431 39.555 1.00 44.85 136 PHE A CA 1
ATOM 1118 C C . PHE A 1 136 ? 3.697 69.448 40.987 1.00 45.23 136 PHE A C 1
ATOM 1119 O O . PHE A 1 136 ? 2.490 69.468 41.210 1.00 45.31 136 PHE A O 1
ATOM 1127 N N . LEU A 1 137 ? 4.617 69.450 41.947 1.00 45.23 137 LEU A N 1
ATOM 1128 C CA . LEU A 1 137 ? 4.278 69.439 43.368 1.00 46.60 137 LEU A CA 1
ATOM 1129 C C . LEU A 1 137 ? 3.745 70.778 43.876 1.00 48.54 137 LEU A C 1
ATOM 1130 O O . LEU A 1 137 ? 3.193 70.856 44.973 1.00 47.13 137 LEU A O 1
ATOM 1135 N N . ASP A 1 138 ? 3.922 71.824 43.070 1.00 52.18 138 ASP A N 1
ATOM 1136 C CA . ASP A 1 138 ? 3.471 73.178 43.395 1.00 54.68 138 ASP A CA 1
ATOM 1137 C C . ASP A 1 138 ? 2.228 73.197 44.265 1.00 56.11 138 ASP A C 1
ATOM 1138 O O . ASP A 1 138 ? 2.227 73.797 45.337 1.00 56.20 138 ASP A O 1
ATOM 1143 N N . ASN A 1 139 ? 1.166 72.551 43.797 1.00 56.40 139 ASN A N 1
ATOM 1144 C CA . ASN A 1 139 ? -0.078 72.495 44.558 1.00 57.42 139 ASN A CA 1
ATOM 1145 C C . ASN A 1 139 ? -0.495 71.047 44.797 1.00 57.08 139 ASN A C 1
ATOM 1146 O O . ASN A 1 139 ? -1.311 70.494 44.063 1.00 57.97 139 ASN A O 1
ATOM 1151 N N . VAL A 1 140 ? 0.090 70.437 45.825 1.00 55.70 140 VAL A N 1
ATOM 1152 C CA . VAL A 1 140 ? -0.210 69.053 46.183 1.00 53.77 140 VAL A CA 1
ATOM 1153 C C . VAL A 1 140 ? -0.317 68.950 47.708 1.00 53.22 140 VAL A C 1
ATOM 1154 O O . VAL A 1 140 ? 0.580 69.395 48.432 1.00 53.35 140 VAL A O 1
ATOM 1158 N N . LYS A 1 141 ? -1.418 68.375 48.192 1.00 51.84 141 LYS A N 1
ATOM 1159 C CA . LYS A 1 141 ? -1.633 68.239 49.633 1.00 50.30 141 LYS A CA 1
ATOM 1160 C C . LYS A 1 141 ? -0.659 67.242 50.248 1.00 49.28 141 LYS A C 1
ATOM 1161 O O . LYS A 1 141 ? -0.382 66.188 49.674 1.00 49.38 141 LYS A O 1
ATOM 1167 N N . VAL A 1 142 ? -0.140 67.586 51.421 1.00 46.66 142 VAL A N 1
ATOM 1168 C CA . VAL A 1 142 ? 0.802 66.727 52.121 1.00 44.57 142 VAL A CA 1
ATOM 1169 C C . VAL A 1 142 ? 0.191 65.347 52.364 1.00 44.29 142 VAL A C 1
ATOM 1170 O O . VAL A 1 142 ? -0.996 65.237 52.676 1.00 44.25 142 VAL A O 1
ATOM 1174 N N . GLY A 1 143 ? 1.000 64.300 52.211 1.00 42.57 143 GLY A N 1
ATOM 1175 C CA . GLY A 1 143 ? 0.508 62.948 52.426 1.00 40.81 143 GLY A CA 1
ATOM 1176 C C . GLY A 1 143 ? 0.783 62.019 51.257 1.00 40.18 143 GLY A C 1
ATOM 1177 O O . GLY A 1 143 ? 0.305 62.251 50.145 1.00 40.45 143 GLY A O 1
ATOM 1178 N N . LYS A 1 144 ? 1.548 60.961 51.508 1.00 37.59 144 LYS A N 1
ATOM 1179 C CA . LYS A 1 144 ? 1.895 60.010 50.463 1.00 36.24 144 LYS A CA 1
ATOM 1180 C C . LYS A 1 144 ? 0.695 59.657 49.592 1.00 36.58 144 LYS A C 1
ATOM 1181 O O . LYS A 1 144 ? 0.735 59.821 48.369 1.00 35.13 144 LYS A O 1
ATOM 1187 N N . ASN A 1 145 ? -0.368 59.171 50.227 1.00 37.90 145 ASN A N 1
ATOM 1188 C CA . ASN A 1 145 ? -1.591 58.794 49.523 1.00 38.16 145 ASN A CA 1
ATOM 1189 C C . ASN A 1 145 ? -2.069 59.913 48.589 1.00 39.06 145 ASN A C 1
ATOM 1190 O O . ASN A 1 145 ? -2.447 59.667 47.438 1.00 38.61 145 ASN A O 1
ATOM 1195 N N . ASN A 1 146 ? -2.032 61.145 49.100 1.00 39.75 146 ASN A N 1
ATOM 1196 C CA . ASN A 1 146 ? -2.447 62.343 48.364 1.00 38.68 146 ASN A CA 1
ATOM 1197 C C . ASN A 1 146 ? -1.515 62.632 47.193 1.00 37.36 146 ASN A C 1
ATOM 1198 O O . ASN A 1 146 ? -1.955 63.075 46.133 1.00 36.51 146 ASN A O 1
ATOM 1203 N N . ILE A 1 147 ? -0.223 62.397 47.397 1.00 37.13 147 ILE A N 1
ATOM 1204 C CA . ILE A 1 147 ? 0.765 62.630 46.350 1.00 36.80 147 ILE A CA 1
ATOM 1205 C C . ILE A 1 147 ? 0.505 61.688 45.182 1.00 36.83 147 ILE A C 1
ATOM 1206 O O . ILE A 1 147 ? 0.577 62.093 44.024 1.00 38.17 147 ILE A O 1
ATOM 1211 N N . TYR A 1 148 ? 0.207 60.429 45.489 1.00 36.54 148 TYR A N 1
ATOM 1212 C CA . TYR A 1 148 ? -0.075 59.444 44.450 1.00 35.97 148 TYR A CA 1
ATOM 1213 C C . TYR A 1 148 ? -1.353 59.778 43.689 1.00 36.62 148 TYR A C 1
ATOM 1214 O O . TYR A 1 148 ? -1.475 59.481 42.502 1.00 35.39 148 TYR A O 1
ATOM 1223 N N . ALA A 1 149 ? -2.301 60.401 44.379 1.00 38.34 149 ALA A N 1
ATOM 1224 C CA . ALA A 1 149 ? -3.565 60.785 43.764 1.00 39.65 149 ALA A CA 1
ATOM 1225 C C . ALA A 1 149 ? -3.333 61.919 42.762 1.00 40.17 149 ALA A C 1
ATOM 1226 O O . ALA A 1 149 ? -3.910 61.921 41.676 1.00 41.05 149 ALA A O 1
ATOM 1228 N N . ALA A 1 150 ? -2.486 62.879 43.127 1.00 40.42 150 ALA A N 1
ATOM 1229 C CA . ALA A 1 150 ? -2.179 64.003 42.248 1.00 40.69 150 ALA A CA 1
ATOM 1230 C C . ALA A 1 150 ? -1.487 63.482 40.994 1.00 41.71 150 ALA A C 1
ATOM 1231 O O . ALA A 1 150 ? -1.799 63.898 39.876 1.00 42.11 150 ALA A O 1
ATOM 1233 N N . LEU A 1 151 ? -0.544 62.566 41.193 1.00 43.30 151 LEU A N 1
ATOM 1234 C CA . LEU A 1 151 ? 0.205 61.968 40.095 1.00 44.44 151 LEU A CA 1
ATOM 1235 C C . LEU A 1 151 ? -0.721 61.266 39.112 1.00 45.83 151 LEU A C 1
ATOM 1236 O O . LEU A 1 151 ? -0.495 61.307 37.902 1.00 46.13 151 LEU A O 1
ATOM 1241 N N . GLU A 1 152 ? -1.766 60.630 39.635 1.00 46.69 152 GLU A N 1
ATOM 1242 C CA . GLU A 1 152 ? -2.733 59.905 38.805 1.00 49.03 152 GLU A CA 1
ATOM 1243 C C . GLU A 1 152 ? -3.656 60.838 38.016 1.00 49.27 152 GLU A C 1
ATOM 1244 O O . GLU A 1 152 ? -3.934 60.608 36.835 1.00 49.01 152 GLU A O 1
ATOM 1250 N N . GLU A 1 153 ? -4.127 61.885 38.686 1.00 49.32 153 GLU A N 1
ATOM 1251 C CA . GLU A 1 153 ? -5.003 62.876 38.078 1.00 49.69 153 GLU A CA 1
ATOM 1252 C C . GLU A 1 153 ? -4.247 63.603 36.979 1.00 48.30 153 GLU A C 1
ATOM 1253 O O . GLU A 1 153 ? -4.800 63.917 35.929 1.00 49.23 153 GLU A O 1
ATOM 1259 N N . PHE A 1 154 ? -2.973 63.869 37.234 1.00 47.57 154 PHE A N 1
ATOM 1260 C CA . PHE A 1 154 ? -2.117 64.560 36.280 1.00 46.47 154 PHE A CA 1
ATOM 1261 C C . PHE A 1 154 ? -1.968 63.742 35.006 1.00 46.89 154 PHE A C 1
ATOM 1262 O O . PHE A 1 154 ? -2.033 64.279 33.900 1.00 46.95 154 PHE A O 1
ATOM 1270 N N . ALA A 1 155 ? -1.757 62.440 35.166 1.00 47.33 155 ALA A N 1
ATOM 1271 C CA . ALA A 1 155 ? -1.596 61.553 34.026 1.00 47.47 155 ALA A CA 1
ATOM 1272 C C . ALA A 1 155 ? -2.871 61.464 33.188 1.00 47.74 155 ALA A C 1
ATOM 1273 O O . ALA A 1 155 ? -2.801 61.467 31.960 1.00 47.56 155 ALA A O 1
ATOM 1275 N N . THR A 1 156 ? -4.033 61.396 33.842 1.00 47.77 156 THR A N 1
ATOM 1276 C CA . THR A 1 156 ? -5.306 61.306 33.113 1.00 47.76 156 THR A CA 1
ATOM 1277 C C . THR A 1 156 ? -5.620 62.583 32.335 1.00 47.81 156 THR A C 1
ATOM 1278 O O . THR A 1 156 ? -6.018 62.520 31.170 1.00 47.14 156 THR A O 1
ATOM 1282 N N . THR A 1 157 ? -5.437 63.737 32.977 1.00 48.05 157 THR A N 1
ATOM 1283 C CA . THR A 1 157 ? -5.709 65.020 32.326 1.00 48.88 157 THR A CA 1
ATOM 1284 C C . THR A 1 157 ? -4.683 65.337 31.226 1.00 49.30 157 THR A C 1
ATOM 1285 O O . THR A 1 157 ? -5.039 65.849 30.162 1.00 51.20 157 THR A O 1
ATOM 1289 N N . GLU A 1 158 ? -3.415 65.025 31.477 1.00 48.36 158 GLU A N 1
ATOM 1290 C CA . GLU A 1 158 ? -2.361 65.274 30.500 1.00 46.87 158 GLU A CA 1
ATOM 1291 C C . GLU A 1 158 ? -2.411 64.306 29.320 1.00 46.44 158 GLU A C 1
ATOM 1292 O O . GLU A 1 158 ? -2.319 64.712 28.164 1.00 46.54 158 GLU A O 1
ATOM 1298 N N . LEU A 1 159 ? -2.559 63.022 29.615 1.00 46.13 159 LEU A N 1
ATOM 1299 C CA . LEU A 1 159 ? -2.613 62.016 28.571 1.00 46.90 159 LEU A CA 1
ATOM 1300 C C . LEU A 1 159 ? -4.015 61.807 28.005 1.00 47.86 159 LEU A C 1
ATOM 1301 O O . LEU A 1 159 ? -4.221 60.961 27.135 1.00 47.46 159 LEU A O 1
ATOM 1306 N N . HIS A 1 160 ? -4.967 62.601 28.487 1.00 50.17 160 HIS A N 1
ATOM 1307 C CA . HIS A 1 160 ? -6.360 62.524 28.045 1.00 52.19 160 HIS A CA 1
ATOM 1308 C C . HIS A 1 160 ? -6.916 61.111 28.097 1.00 51.98 160 HIS A C 1
ATOM 1309 O O . HIS A 1 160 ? -7.576 60.656 27.164 1.00 51.93 160 HIS A O 1
ATOM 1316 N N . VAL A 1 161 ? -6.645 60.424 29.200 1.00 51.80 161 VAL A N 1
ATOM 1317 C CA . VAL A 1 161 ? -7.124 59.065 29.392 1.00 51.78 161 VAL A CA 1
ATOM 1318 C C . VAL A 1 161 ? -7.864 59.002 30.726 1.00 51.90 161 VAL A C 1
ATOM 1319 O O . VAL A 1 161 ? -7.981 60.015 31.415 1.00 52.99 161 VAL A O 1
ATOM 1323 N N . SER A 1 162 ? -8.356 57.825 31.098 1.00 51.41 162 SER A N 1
ATOM 1324 C CA . SER A 1 162 ? -9.099 57.692 32.350 1.00 50.98 162 SER A CA 1
ATOM 1325 C C . SER A 1 162 ? -8.536 56.658 33.318 1.00 50.57 162 SER A C 1
ATOM 1326 O O . SER A 1 162 ? -8.768 56.737 34.526 1.00 50.48 162 SER A O 1
ATOM 1329 N N . ASP A 1 163 ? -7.797 55.691 32.784 1.00 49.89 163 ASP A N 1
ATOM 1330 C CA . ASP A 1 163 ? -7.201 54.639 33.604 1.00 49.58 163 ASP A CA 1
ATOM 1331 C C . ASP A 1 163 ? -6.085 55.229 34.487 1.00 48.31 163 ASP A C 1
ATOM 1332 O O . ASP A 1 163 ? -6.352 55.701 35.596 1.00 49.33 163 ASP A O 1
ATOM 1337 N N . ALA A 1 164 ? -4.850 55.229 33.997 1.00 45.31 164 ALA A N 1
ATOM 1338 C CA . ALA A 1 164 ? -3.724 55.765 34.763 1.00 43.46 164 ALA A CA 1
ATOM 1339 C C . ALA A 1 164 ? -3.348 54.896 35.971 1.00 41.58 164 ALA A C 1
ATOM 1340 O O . ALA A 1 164 ? -2.685 55.374 36.895 1.00 40.60 164 ALA A O 1
ATOM 1342 N N . THR A 1 165 ? -3.766 53.628 35.963 1.00 39.66 165 THR A N 1
ATOM 1343 C CA . THR A 1 165 ? -3.457 52.713 37.067 1.00 37.32 165 THR A CA 1
ATOM 1344 C C . THR A 1 165 ? -2.049 52.164 36.935 1.00 35.39 165 THR A C 1
ATOM 1345 O O . THR A 1 165 ? -1.570 51.457 37.812 1.00 35.92 165 THR A O 1
ATOM 1349 N N . LEU A 1 166 ? -1.400 52.495 35.826 1.00 34.14 166 LEU A N 1
ATOM 1350 C CA . LEU A 1 166 ? -0.040 52.055 35.562 1.00 31.96 166 LEU A CA 1
ATOM 1351 C C . LEU A 1 166 ? 0.891 52.791 36.521 1.00 30.09 166 LEU A C 1
ATOM 1352 O O . LEU A 1 166 ? 1.958 52.291 36.867 1.00 28.58 166 LEU A O 1
ATOM 1357 N N . PHE A 1 167 ? 0.467 53.982 36.941 1.00 28.26 167 PHE A N 1
ATOM 1358 C CA . PHE A 1 167 ? 1.226 54.826 37.859 1.00 27.53 167 PHE A CA 1
ATOM 1359 C C . PHE A 1 167 ? 0.867 54.575 39.324 1.00 26.97 167 PHE A C 1
ATOM 1360 O O . PHE A 1 167 ? 1.298 55.310 40.214 1.00 26.11 167 PHE A O 1
ATOM 1368 N N . SER A 1 168 ? 0.064 53.548 39.565 1.00 26.43 168 SER A N 1
ATOM 1369 C CA . SER A 1 168 ? -0.356 53.206 40.915 1.00 27.22 168 SER A CA 1
ATOM 1370 C C . SER A 1 168 ? 0.816 52.777 41.787 1.00 26.89 168 SER A C 1
ATOM 1371 O O . SER A 1 168 ? 1.817 52.257 41.299 1.00 25.53 168 SER A O 1
ATOM 1374 N N . LEU A 1 169 ? 0.668 53.002 43.085 1.00 26.82 169 LEU A N 1
ATOM 1375 C CA . LEU A 1 169 ? 1.678 52.633 44.055 1.00 27.70 169 LEU A CA 1
ATOM 1376 C C . LEU A 1 169 ? 1.873 51.113 44.013 1.00 28.20 169 LEU A C 1
ATOM 1377 O O . LEU A 1 169 ? 0.916 50.366 43.812 1.00 27.02 169 LEU A O 1
ATOM 1382 N N . LYS A 1 170 ? 3.109 50.657 44.192 1.00 29.68 170 LYS A N 1
ATOM 1383 C CA . LYS A 1 170 ? 3.396 49.226 44.159 1.00 31.24 170 LYS A CA 1
ATOM 1384 C C . LYS A 1 170 ? 2.930 48.596 42.838 1.00 30.37 170 LYS A C 1
ATOM 1385 O O . LYS A 1 170 ? 2.737 47.381 42.747 1.00 31.58 170 LYS A O 1
ATOM 1391 N N . GLY A 1 171 ? 2.760 49.427 41.813 1.00 29.21 171 GLY A N 1
ATOM 1392 C CA . GLY A 1 171 ? 2.323 48.932 40.517 1.00 25.99 171 GLY A CA 1
ATOM 1393 C C . GLY A 1 171 ? 3.441 48.262 39.744 1.00 24.43 171 GLY A C 1
ATOM 1394 O O . GLY A 1 171 ? 4.557 48.130 40.245 1.00 26.09 171 GLY A O 1
ATOM 1395 N N . ALA A 1 172 ? 3.148 47.829 38.523 1.00 20.46 172 ALA A N 1
ATOM 1396 C CA . ALA A 1 172 ? 4.164 47.181 37.712 1.00 18.51 172 ALA A CA 1
ATOM 1397 C C . ALA A 1 172 ? 5.328 48.142 37.460 1.00 19.75 172 ALA A C 1
ATOM 1398 O O . ALA A 1 172 ? 6.493 47.749 37.546 1.00 19.16 172 ALA A O 1
ATOM 1400 N N . LEU A 1 173 ? 5.018 49.400 37.149 1.00 19.33 173 LEU A N 1
ATOM 1401 C CA . LEU A 1 173 ? 6.062 50.392 36.901 1.00 19.36 173 LEU A CA 1
ATOM 1402 C C . LEU A 1 173 ? 6.817 50.663 38.201 1.00 19.46 173 LEU A C 1
ATOM 1403 O O . LEU A 1 173 ? 8.037 50.816 38.194 1.00 19.68 173 LEU A O 1
ATOM 1408 N N . TRP A 1 174 ? 6.084 50.722 39.312 1.00 18.60 174 TRP A N 1
ATOM 1409 C CA . TRP A 1 174 ? 6.687 50.984 40.616 1.00 18.67 174 TRP A CA 1
ATOM 1410 C C . TRP A 1 174 ? 7.654 49.863 40.992 1.00 18.24 174 TRP A C 1
ATOM 1411 O O . TRP A 1 174 ? 8.701 50.101 41.598 1.00 15.34 174 TRP A O 1
ATOM 1422 N N . THR A 1 175 ? 7.274 48.639 40.635 1.00 17.48 175 THR A N 1
ATOM 1423 C CA . THR A 1 175 ? 8.080 47.456 40.897 1.00 16.62 175 THR A CA 1
ATOM 1424 C C . THR A 1 175 ? 9.356 47.497 40.065 1.00 16.58 175 THR A C 1
ATOM 1425 O O . THR A 1 175 ? 10.426 47.138 40.546 1.00 17.17 175 THR A O 1
ATOM 1429 N N . LEU A 1 176 ? 9.237 47.957 38.822 1.00 16.20 176 LEU A N 1
ATOM 1430 C CA . LEU A 1 176 ? 10.387 48.072 37.9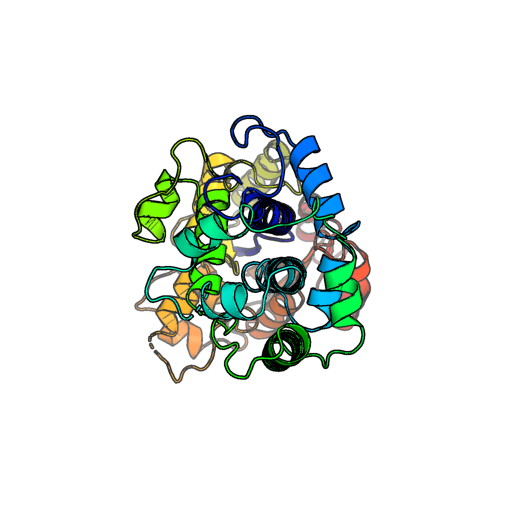35 1.00 17.94 176 LEU A CA 1
ATOM 1431 C C . LEU A 1 176 ? 11.404 49.042 38.507 1.00 20.43 176 LEU A C 1
ATOM 1432 O O . LEU A 1 176 ? 12.561 48.680 38.735 1.00 25.25 176 LEU A O 1
ATOM 1437 N N . ALA A 1 177 ? 10.964 50.276 38.734 1.00 19.86 177 ALA A N 1
ATOM 1438 C CA . ALA A 1 177 ? 11.817 51.326 39.264 1.00 18.40 177 ALA A CA 1
ATOM 1439 C C . ALA A 1 177 ? 12.445 50.909 40.576 1.00 17.68 177 ALA A C 1
ATOM 1440 O O . ALA A 1 177 ? 13.596 51.228 40.850 1.00 18.22 177 ALA A O 1
ATOM 1442 N N . GLN A 1 178 ? 11.691 50.181 41.383 1.00 17.39 178 GLN A N 1
ATOM 1443 C CA . GLN A 1 178 ? 12.207 49.770 42.664 1.00 17.35 178 GLN A CA 1
ATOM 1444 C C . GLN A 1 178 ? 13.249 48.669 42.513 1.00 17.11 178 GLN A C 1
ATOM 1445 O O . GLN A 1 178 ? 14.197 48.605 43.296 1.00 16.32 178 GLN A O 1
ATOM 1451 N N . GLU A 1 179 ? 13.109 47.823 41.492 1.00 16.83 179 GLU A N 1
ATOM 1452 C CA . GLU A 1 179 ? 14.092 46.752 41.284 1.00 17.62 179 GLU A CA 1
ATOM 1453 C C . GLU A 1 179 ? 15.398 47.339 40.770 1.00 17.11 179 GLU A C 1
ATOM 1454 O O . GLU A 1 179 ? 16.485 46.870 41.118 1.00 15.01 179 GLU A O 1
ATOM 1460 N N . VAL A 1 180 ? 15.279 48.382 39.955 1.00 17.34 180 VAL A N 1
ATOM 1461 C CA . VAL A 1 180 ? 16.446 49.038 39.384 1.00 20.04 180 VAL A CA 1
ATOM 1462 C C . VAL A 1 180 ? 17.251 49.692 40.489 1.00 20.28 180 VAL A C 1
ATOM 1463 O O . VAL A 1 180 ? 18.481 49.687 40.461 1.00 22.06 180 VAL A O 1
ATOM 1467 N N . TYR A 1 181 ? 16.553 50.260 41.462 1.00 19.81 181 TYR A N 1
ATOM 1468 C CA . TYR A 1 181 ? 17.229 50.924 42.572 1.00 20.12 181 TYR A CA 1
ATOM 1469 C C . TYR A 1 181 ? 17.965 49.917 43.467 1.00 19.42 181 TYR A C 1
ATOM 1470 O O . TYR A 1 181 ? 19.120 50.132 43.875 1.00 15.38 181 TYR A O 1
ATOM 1479 N N . GLN A 1 182 ? 17.284 48.809 43.751 1.00 18.96 182 GLN A N 1
ATOM 1480 C CA . GLN A 1 182 ? 17.839 47.771 44.603 1.00 19.61 182 GLN A CA 1
ATOM 1481 C C . GLN A 1 182 ? 19.105 47.157 44.011 1.00 19.09 182 GLN A C 1
ATOM 1482 O O . GLN A 1 182 ? 20.058 46.865 44.739 1.00 19.38 182 GLN A O 1
ATOM 1488 N N . GLU A 1 183 ? 19.132 46.967 42.695 1.00 18.88 183 GLU A N 1
ATOM 1489 C CA . GLU A 1 183 ? 20.321 46.398 42.078 1.00 18.61 183 GLU A CA 1
ATOM 1490 C C . GLU A 1 183 ? 21.435 47.435 42.148 1.00 18.44 183 GLU A C 1
ATOM 1491 O O . GLU A 1 183 ? 22.593 47.112 42.413 1.00 17.61 183 GLU A O 1
ATOM 1497 N N . TRP A 1 184 ? 21.067 48.687 41.910 1.00 20.00 184 TRP A N 1
ATOM 1498 C CA . TRP A 1 184 ? 22.007 49.791 41.985 1.00 21.28 184 TRP A CA 1
ATOM 1499 C C . TRP A 1 184 ? 22.646 49.797 43.377 1.00 22.01 184 TRP A C 1
ATOM 1500 O O . TRP A 1 184 ? 23.865 49.859 43.516 1.00 21.37 184 TRP A O 1
ATOM 1511 N N . TYR A 1 185 ? 21.806 49.706 44.403 1.00 22.49 185 TYR A N 1
ATOM 1512 C CA . TYR A 1 185 ? 22.271 49.730 45.779 1.00 23.82 185 TYR A CA 1
ATOM 1513 C C . TYR A 1 185 ? 22.947 48.453 46.276 1.00 23.35 185 TYR A C 1
ATOM 1514 O O . TYR A 1 185 ? 24.132 48.472 46.614 1.00 23.01 185 TYR A O 1
ATOM 1523 N N . LEU A 1 186 ? 22.206 47.351 46.338 1.00 21.66 186 LEU A N 1
ATOM 1524 C CA . LEU A 1 186 ? 22.775 46.092 46.828 1.00 20.82 186 LEU A CA 1
ATOM 1525 C C . LEU A 1 186 ? 23.788 45.484 45.871 1.00 21.44 186 LEU A C 1
ATOM 1526 O O . LEU A 1 186 ? 24.684 44.748 46.290 1.00 23.43 186 LEU A O 1
ATOM 1531 N N . GLY A 1 187 ? 23.655 45.799 44.589 1.00 22.54 187 GLY A N 1
ATOM 1532 C CA . GLY A 1 187 ? 24.550 45.219 43.607 1.00 25.09 187 GLY A CA 1
ATOM 1533 C C . GLY A 1 187 ? 23.899 43.943 43.097 1.00 27.25 187 GLY A C 1
ATOM 1534 O O . GLY A 1 187 ? 23.039 43.383 43.766 1.00 28.40 187 GLY A O 1
ATOM 1535 N N . SER A 1 188 ? 24.299 43.482 41.919 1.00 28.42 188 SER A N 1
ATOM 1536 C CA . SER A 1 188 ? 23.725 42.283 41.319 1.00 29.09 188 SER A CA 1
ATOM 1537 C C . SER A 1 188 ? 23.675 41.061 42.231 1.00 29.39 188 SER A C 1
ATOM 1538 O O . SER A 1 188 ? 22.620 40.445 42.395 1.00 30.05 188 SER A O 1
ATOM 1541 N N . LYS A 1 189 ? 24.819 40.719 42.819 1.00 28.44 189 LYS A N 1
ATOM 1542 C CA . LYS A 1 189 ? 24.944 39.558 43.700 1.00 28.44 189 LYS A CA 1
ATOM 1543 C C . LYS A 1 189 ? 23.959 39.561 44.875 1.00 26.81 189 LYS A C 1
ATOM 1544 O O . LYS A 1 189 ? 23.152 38.637 45.033 1.00 27.40 189 LYS A O 1
ATOM 1550 N N . LEU A 1 190 ? 24.050 40.601 45.701 1.00 24.38 190 LEU A N 1
ATOM 1551 C CA . LEU A 1 190 ? 23.193 40.779 46.870 1.00 21.48 190 LEU A CA 1
ATOM 1552 C C . LEU A 1 190 ? 21.724 40.992 46.448 1.00 22.58 190 LEU A C 1
ATOM 1553 O O . LEU A 1 190 ? 20.789 40.680 47.196 1.00 21.71 190 LEU A O 1
ATOM 1558 N N . TYR A 1 191 ? 21.524 41.534 45.251 1.00 22.92 191 TYR A N 1
ATOM 1559 C CA . TYR A 1 191 ? 20.179 41.748 44.745 1.00 23.34 191 TYR A CA 1
ATOM 1560 C C . TYR A 1 191 ? 19.459 40.409 44.655 1.00 23.49 191 TYR A C 1
ATOM 1561 O O . TYR A 1 191 ? 18.386 40.250 45.226 1.00 23.63 191 TYR A O 1
ATOM 1570 N N . GLU A 1 192 ? 20.061 39.456 43.941 1.00 22.62 192 GLU A N 1
ATOM 1571 C CA . GLU A 1 192 ? 19.476 38.129 43.753 1.00 24.47 192 GLU A CA 1
ATOM 1572 C C . GLU A 1 192 ? 19.204 37.437 45.089 1.00 25.97 192 GLU A C 1
ATOM 1573 O O . GLU A 1 192 ? 18.133 36.864 45.291 1.00 27.48 192 GLU A O 1
ATOM 1579 N N . ASP A 1 193 ? 20.152 37.511 46.016 1.00 27.13 193 ASP A N 1
ATOM 1580 C CA . ASP A 1 193 ? 19.966 36.860 47.309 1.00 28.50 193 ASP A CA 1
ATOM 1581 C C . ASP A 1 193 ? 18.945 37.528 48.235 1.00 27.81 193 ASP A C 1
ATOM 1582 O O . ASP A 1 193 ? 18.260 36.845 48.991 1.00 27.37 193 ASP A O 1
ATOM 1587 N N . VAL A 1 194 ? 18.845 38.852 48.175 1.00 25.27 194 VAL A N 1
ATOM 1588 C CA . VAL A 1 194 ? 17.911 39.575 49.015 1.00 23.94 194 VAL A CA 1
ATOM 1589 C C . VAL A 1 194 ? 16.534 39.699 48.377 1.00 23.61 194 VAL A C 1
ATOM 1590 O O . VAL A 1 194 ? 15.521 39.436 49.011 1.00 23.88 194 VAL A O 1
ATOM 1594 N N . GLU A 1 195 ? 16.503 40.110 47.119 1.00 23.90 195 GLU A N 1
ATOM 1595 C CA . GLU A 1 195 ? 15.249 40.275 46.403 1.00 22.95 195 GLU A CA 1
ATOM 1596 C C . GLU A 1 195 ? 14.698 38.960 45.829 1.00 24.45 195 GLU A C 1
ATOM 1597 O O . GLU A 1 195 ? 13.510 38.862 45.511 1.00 24.30 195 GLU A O 1
ATOM 1603 N N . LYS A 1 196 ? 15.557 37.950 45.709 1.00 23.82 196 LYS A N 1
ATOM 1604 C CA . LYS A 1 196 ? 15.145 36.650 45.184 1.00 22.43 196 LYS A CA 1
ATOM 1605 C C . LYS A 1 196 ? 14.698 36.779 43.738 1.00 22.11 196 LYS A C 1
ATOM 1606 O O . LYS A 1 196 ? 13.733 36.143 43.317 1.00 22.10 196 LYS A O 1
ATOM 1612 N N . LYS A 1 197 ? 15.418 37.616 42.995 1.00 21.95 197 LYS A N 1
ATOM 1613 C CA . LYS A 1 197 ? 15.162 37.872 41.587 1.00 21.26 197 LYS A CA 1
ATOM 1614 C C . LYS A 1 197 ? 16.495 37.848 40.872 1.00 21.61 197 LYS A C 1
ATOM 1615 O O . LYS A 1 197 ? 17.534 38.077 41.492 1.00 20.12 197 LYS A O 1
ATOM 1621 N N . ILE A 1 198 ? 16.446 37.561 39.570 1.00 20.97 198 ILE A N 1
ATOM 1622 C CA . ILE A 1 198 ? 17.624 37.497 38.712 1.00 19.49 198 ILE A CA 1
ATOM 1623 C C . ILE A 1 198 ? 18.047 38.921 38.377 1.00 19.65 198 ILE A C 1
ATOM 1624 O O . ILE A 1 198 ? 17.207 39.781 38.088 1.00 18.14 198 ILE A O 1
ATOM 1629 N N . ALA A 1 199 ? 19.355 39.161 38.442 1.00 19.21 199 ALA A N 1
ATOM 1630 C CA . ALA A 1 199 ? 19.928 40.469 38.175 1.00 19.14 199 ALA A CA 1
ATOM 1631 C C . ALA A 1 199 ? 19.811 40.859 36.718 1.00 20.56 199 ALA A C 1
ATOM 1632 O O . ALA A 1 199 ? 19.937 40.024 35.817 1.00 21.33 199 ALA A O 1
ATOM 1634 N N . ARG A 1 200 ? 19.572 42.143 36.494 1.00 22.28 200 ARG A N 1
ATOM 1635 C CA . ARG A 1 200 ? 19.444 42.658 35.146 1.00 23.10 200 ARG A CA 1
ATOM 1636 C C . ARG A 1 200 ? 20.813 42.883 34.527 1.00 24.03 200 ARG A C 1
ATOM 1637 O O . ARG A 1 200 ? 21.006 42.621 33.346 1.00 27.77 200 ARG A O 1
ATOM 1645 N N . THR A 1 201 ? 21.762 43.356 35.328 1.00 24.18 201 THR A N 1
ATOM 1646 C CA . THR A 1 201 ? 23.111 43.641 34.840 1.00 24.27 201 THR A CA 1
ATOM 1647 C C . THR A 1 201 ? 24.164 42.711 35.449 1.00 25.10 201 THR A C 1
ATOM 1648 O O . THR A 1 201 ? 23.843 41.784 36.195 1.00 25.56 201 THR A O 1
ATOM 1652 N N . THR A 1 202 ? 25.425 42.958 35.107 1.00 25.32 202 THR A N 1
ATOM 1653 C CA . THR A 1 202 ? 26.537 42.179 35.638 1.00 26.68 202 THR A CA 1
ATOM 1654 C C . THR A 1 202 ? 27.680 43.117 35.937 1.00 28.61 202 THR A C 1
ATOM 1655 O O . THR A 1 202 ? 28.806 42.674 36.152 1.00 30.12 202 THR A O 1
ATOM 1659 N N . PHE A 1 203 ? 27.393 44.418 35.933 1.00 29.76 203 PHE A N 1
ATOM 1660 C CA . PHE A 1 203 ? 28.416 45.430 36.213 1.00 30.32 203 PHE A CA 1
ATOM 1661 C C . PHE A 1 203 ? 28.117 46.255 37.471 1.00 30.16 203 PHE A C 1
ATOM 1662 O O . PHE A 1 203 ? 28.952 47.043 37.909 1.00 31.38 203 PHE A O 1
ATOM 1670 N N . LYS A 1 204 ? 26.932 46.074 38.051 1.00 29.02 204 LYS A N 1
ATOM 1671 C CA . LYS A 1 204 ? 26.564 46.820 39.254 1.00 26.78 204 LYS A CA 1
ATOM 1672 C C . LYS A 1 204 ? 27.105 46.152 40.530 1.00 26.52 204 LYS A C 1
ATOM 1673 O O . LYS A 1 204 ? 26.601 45.122 40.986 1.00 25.05 204 LYS A O 1
ATOM 1679 N N . THR A 1 205 ? 28.137 46.768 41.103 1.00 24.74 205 THR A N 1
ATOM 1680 C CA . THR A 1 205 ? 28.791 46.253 42.292 1.00 22.74 205 THR A CA 1
ATOM 1681 C C . THR A 1 205 ? 28.059 46.557 43.597 1.00 22.96 205 THR A C 1
ATOM 1682 O O . THR A 1 205 ? 28.218 45.844 44.590 1.00 22.46 205 THR A O 1
ATOM 1686 N N . GLY A 1 206 ? 27.249 47.611 43.590 1.00 21.14 206 GLY A N 1
ATOM 1687 C CA . GLY A 1 206 ? 26.499 47.972 44.775 1.00 21.96 206 GLY A CA 1
ATOM 1688 C C . GLY A 1 206 ? 27.100 49.084 45.618 1.00 22.80 206 GLY A C 1
ATOM 1689 O O . GLY A 1 206 ? 28.105 48.896 46.310 1.00 22.41 206 GLY A O 1
ATOM 1690 N N . TYR A 1 207 ? 26.462 50.247 45.576 1.00 21.87 207 TYR A N 1
ATOM 1691 C CA . TYR A 1 207 ? 26.918 51.393 46.336 1.00 21.04 207 TYR A CA 1
ATOM 1692 C C . TYR A 1 207 ? 26.758 51.181 47.832 1.00 21.89 207 TYR A C 1
ATOM 1693 O O . TYR A 1 207 ? 26.934 52.110 48.621 1.00 20.59 207 TYR A O 1
ATOM 1702 N N . ILE A 1 208 ? 26.403 49.963 48.224 1.00 22.08 208 ILE A N 1
ATOM 1703 C CA . ILE A 1 208 ? 26.260 49.661 49.640 1.00 22.37 208 ILE A CA 1
ATOM 1704 C C . ILE A 1 208 ? 27.682 49.560 50.163 1.00 22.92 208 ILE A C 1
ATOM 1705 O O . ILE A 1 208 ? 27.945 49.780 51.342 1.00 23.97 208 ILE A O 1
ATOM 1710 N N . TYR A 1 209 ? 28.600 49.239 49.256 1.00 24.23 209 TYR A N 1
ATOM 1711 C CA . TYR A 1 209 ? 30.011 49.125 49.591 1.00 24.64 209 TYR A CA 1
ATOM 1712 C C . TYR A 1 209 ? 30.731 50.474 49.529 1.00 24.03 209 TYR A C 1
ATOM 1713 O O . TYR A 1 209 ? 31.878 50.579 49.940 1.00 24.17 209 TYR A O 1
ATOM 1722 N N . GLN A 1 210 ? 30.065 51.501 49.014 1.00 24.45 210 GLN A N 1
ATOM 1723 C CA . GLN A 1 210 ? 30.689 52.817 48.929 1.00 26.96 210 GLN A CA 1
ATOM 1724 C C . GLN A 1 210 ? 29.824 53.803 49.682 1.00 28.00 210 GLN A C 1
ATOM 1725 O O . GLN A 1 210 ? 29.551 54.907 49.207 1.00 29.00 210 GLN A O 1
ATOM 1731 N N . GLU A 1 211 ? 29.389 53.387 50.865 1.00 27.31 211 GLU A N 1
ATOM 1732 C CA . GLU A 1 211 ? 28.533 54.198 51.715 1.00 25.94 211 GLU A CA 1
ATOM 1733 C C . GLU A 1 211 ? 29.299 55.435 52.214 1.00 26.30 211 GLU A C 1
ATOM 1734 O O . GLU A 1 211 ? 30.507 55.389 52.465 1.00 24.49 211 GLU A O 1
ATOM 1740 N N . ILE A 1 212 ? 28.578 56.546 52.327 1.00 27.71 212 ILE A N 1
ATOM 1741 C CA . ILE A 1 212 ? 29.128 57.819 52.787 1.00 28.75 212 ILE A CA 1
ATOM 1742 C C . ILE A 1 212 ? 29.407 57.785 54.299 1.00 30.27 212 ILE A C 1
ATOM 1743 O O . ILE A 1 212 ? 28.494 57.672 55.115 1.00 27.05 212 ILE A O 1
ATOM 1748 N N . ILE A 1 213 ? 30.677 57.893 54.665 1.00 31.45 213 ILE A N 1
ATOM 1749 C CA . ILE A 1 213 ? 31.052 57.852 56.062 1.00 33.67 213 ILE A CA 1
ATOM 1750 C C . ILE A 1 213 ? 30.865 59.222 56.708 1.00 35.07 213 ILE A C 1
ATOM 1751 O O . ILE A 1 213 ? 31.066 60.255 56.063 1.00 36.22 213 ILE A O 1
ATOM 1756 N N . LEU A 1 214 ? 30.483 59.232 57.982 1.00 34.16 214 LEU A N 1
ATOM 1757 C CA . LEU A 1 214 ? 30.294 60.491 58.690 1.00 34.25 214 LEU A CA 1
ATOM 1758 C C . LEU A 1 214 ? 31.577 60.830 59.445 1.00 35.72 214 LEU A C 1
ATOM 1759 O O . LEU A 1 214 ? 31.973 61.994 59.521 1.00 35.05 214 LEU A O 1
ATOM 1764 N N . ARG A 1 215 ? 32.231 59.803 59.980 1.00 37.07 215 ARG A N 1
ATOM 1765 C CA . ARG A 1 215 ? 33.482 59.974 60.709 1.00 39.54 215 ARG A CA 1
ATOM 1766 C C . ARG A 1 215 ? 34.529 58.949 60.250 1.00 40.88 215 ARG A C 1
ATOM 1767 O O . ARG A 1 215 ? 34.218 57.768 60.095 1.00 41.70 215 ARG A O 1
ATOM 1775 N N . PRO A 1 216 ? 35.787 59.388 60.039 1.00 41.20 216 PRO A N 1
ATOM 1776 C CA . PRO A 1 216 ? 36.863 58.490 59.599 1.00 42.03 216 PRO A CA 1
ATOM 1777 C C . PRO A 1 216 ? 36.825 57.202 60.392 1.00 42.27 216 PRO A C 1
ATOM 1778 O O . PRO A 1 216 ? 36.930 57.229 61.609 1.00 43.58 216 PRO A O 1
ATOM 1782 N N . VAL A 1 217 ? 36.679 56.080 59.700 1.00 42.98 217 VAL A N 1
ATOM 1783 C CA . VAL A 1 217 ? 36.599 54.773 60.344 1.00 43.82 217 VAL A CA 1
ATOM 1784 C C . VAL A 1 217 ? 37.776 54.461 61.267 1.00 44.46 217 VAL A C 1
ATOM 1785 O O . VAL A 1 217 ? 37.590 53.964 62.384 1.00 43.84 217 VAL A O 1
ATOM 1789 N N . ASP A 1 218 ? 38.987 54.751 60.801 1.00 44.57 218 ASP A N 1
ATOM 1790 C CA . ASP A 1 218 ? 40.184 54.501 61.594 1.00 43.71 218 ASP A CA 1
ATOM 1791 C C . ASP A 1 218 ? 40.109 55.216 62.949 1.00 43.30 218 ASP A C 1
ATOM 1792 O O . ASP A 1 218 ? 40.686 54.750 63.934 1.00 43.76 218 ASP A O 1
ATOM 1797 N N . GLU A 1 219 ? 39.395 56.340 62.996 1.00 42.73 219 GLU A N 1
ATOM 1798 C CA . GLU A 1 219 ? 39.227 57.107 64.234 1.00 40.16 219 GLU A CA 1
ATOM 1799 C C . GLU A 1 219 ? 38.150 56.491 65.133 1.00 37.49 219 GLU A C 1
ATOM 1800 O O . GLU A 1 219 ? 38.296 56.485 66.357 1.00 36.48 219 GLU A O 1
ATOM 1806 N N . VAL A 1 220 ? 37.072 55.980 64.532 1.00 34.40 220 VAL A N 1
ATOM 1807 C CA . VAL A 1 220 ? 36.002 55.366 65.316 1.00 33.06 220 VAL A CA 1
ATOM 1808 C C . VAL A 1 220 ? 36.409 53.971 65.784 1.00 31.74 220 VAL A C 1
ATOM 1809 O O . VAL A 1 220 ? 35.924 53.497 66.803 1.00 30.86 220 VAL A O 1
ATOM 1813 N N . LYS A 1 221 ? 37.305 53.319 65.049 1.00 32.11 221 LYS A N 1
ATOM 1814 C CA . LYS A 1 221 ? 37.750 51.989 65.435 1.00 32.91 221 LYS A CA 1
ATOM 1815 C C . LYS A 1 221 ? 38.525 52.054 66.746 1.00 33.37 221 LYS A C 1
ATOM 1816 O O . LYS A 1 221 ? 38.611 51.061 67.468 1.00 33.62 221 LYS A O 1
ATOM 1822 N N . VAL A 1 222 ? 39.093 53.222 67.050 1.00 33.51 222 VAL A N 1
ATOM 1823 C CA . VAL A 1 222 ? 39.841 53.419 68.295 1.00 32.22 222 VAL A CA 1
ATOM 1824 C C . VAL A 1 222 ? 38.873 53.775 69.418 1.00 31.49 222 VAL A C 1
ATOM 1825 O O . VAL A 1 222 ? 39.063 53.382 70.567 1.00 31.84 222 VAL A O 1
ATOM 1829 N N . LEU A 1 223 ? 37.838 54.535 69.071 1.00 31.68 223 LEU A N 1
ATOM 1830 C CA . LEU A 1 223 ? 36.818 54.945 70.026 1.00 29.76 223 LEU A CA 1
ATOM 1831 C C . LEU A 1 223 ? 36.026 53.735 70.491 1.00 28.10 223 LEU A C 1
ATOM 1832 O O . LEU A 1 223 ? 35.779 53.566 71.682 1.00 27.68 223 LEU A O 1
ATOM 1837 N N . LEU A 1 224 ? 35.625 52.891 69.548 1.00 27.21 224 LEU A N 1
ATOM 1838 C CA . LEU A 1 224 ? 34.860 51.690 69.883 1.00 27.05 224 LEU A CA 1
ATOM 1839 C C . LEU A 1 224 ? 35.704 50.740 70.720 1.00 27.28 224 LEU A C 1
ATOM 1840 O O . LEU A 1 224 ? 35.223 50.147 71.684 1.00 25.87 224 LEU A O 1
ATOM 1845 N N . ASN A 1 225 ? 36.969 50.604 70.333 1.00 28.53 225 ASN A N 1
ATOM 1846 C CA . ASN A 1 225 ? 37.915 49.743 71.026 1.00 28.73 225 ASN A CA 1
ATOM 1847 C C . ASN A 1 225 ? 38.088 50.183 72.481 1.00 29.12 225 ASN A C 1
ATOM 1848 O O . ASN A 1 225 ? 38.017 49.361 73.389 1.00 29.17 225 ASN A O 1
ATOM 1853 N N . ASP A 1 226 ? 38.312 51.475 72.706 1.00 29.35 226 ASP A N 1
ATOM 1854 C CA . ASP A 1 226 ? 38.475 51.968 74.069 1.00 29.91 226 ASP A CA 1
ATOM 1855 C C . ASP A 1 226 ? 37.163 51.824 74.826 1.00 30.44 226 ASP A C 1
ATOM 1856 O O . ASP A 1 226 ? 37.163 51.536 76.019 1.00 31.02 226 ASP A O 1
ATOM 1861 N N . LEU A 1 227 ? 36.045 52.033 74.134 1.00 31.27 227 LEU A N 1
ATOM 1862 C CA . LEU A 1 227 ? 34.728 51.910 74.753 1.00 30.46 227 LEU A CA 1
ATOM 1863 C C . LEU A 1 227 ? 34.611 50.525 75.372 1.00 30.56 227 LEU A C 1
ATOM 1864 O O . LEU A 1 227 ? 34.113 50.371 76.491 1.00 31.29 227 LEU A O 1
ATOM 1869 N N . LYS A 1 228 ? 35.079 49.515 74.645 1.00 29.94 228 LYS A N 1
ATOM 1870 C CA . LYS A 1 228 ? 35.042 48.153 75.146 1.00 28.82 228 LYS A CA 1
ATOM 1871 C C . LYS A 1 228 ? 36.062 48.040 76.269 1.00 28.92 228 LYS A C 1
ATOM 1872 O O . LYS A 1 228 ? 35.819 47.373 77.278 1.00 29.29 228 LYS A O 1
ATOM 1878 N N . GLY A 1 229 ? 37.193 48.718 76.103 1.00 26.73 229 GLY A N 1
ATOM 1879 C CA . GLY A 1 229 ? 38.233 48.686 77.120 1.00 26.93 229 GLY A CA 1
ATOM 1880 C C . GLY A 1 229 ? 37.769 49.221 78.469 1.00 28.24 229 GLY A C 1
ATOM 1881 O O . GLY A 1 229 ? 38.335 48.880 79.515 1.00 27.47 229 GLY A O 1
ATOM 1882 N N . ALA A 1 230 ? 36.739 50.065 78.444 1.00 27.43 230 ALA A N 1
ATOM 1883 C CA . ALA A 1 230 ? 36.188 50.652 79.661 1.00 27.65 230 ALA A CA 1
ATOM 1884 C C . ALA A 1 230 ? 35.016 49.831 80.193 1.00 28.42 230 ALA A C 1
ATOM 1885 O O . ALA A 1 230 ? 34.168 50.335 80.934 1.00 27.61 230 ALA A O 1
ATOM 1887 N N . GLY A 1 231 ? 34.982 48.560 79.804 1.00 29.30 231 GLY A N 1
ATOM 1888 C CA . GLY A 1 231 ? 33.927 47.668 80.245 1.00 31.11 231 GLY A CA 1
ATOM 1889 C C . GLY A 1 231 ? 32.572 47.900 79.599 1.00 31.93 231 GLY A C 1
ATOM 1890 O O . GLY A 1 231 ? 31.544 47.519 80.160 1.00 33.40 231 GLY A O 1
ATOM 1891 N N . PHE A 1 232 ? 32.551 48.521 78.426 1.00 32.73 232 PHE A N 1
ATOM 1892 C CA . PHE A 1 232 ? 31.280 48.766 77.751 1.00 33.11 232 PHE A CA 1
ATOM 1893 C C . PHE A 1 232 ? 30.902 47.722 76.720 1.00 32.22 232 PHE A C 1
ATOM 1894 O O . PHE A 1 232 ? 31.740 47.261 75.950 1.00 32.88 232 PHE A O 1
ATOM 1902 N N . GLU A 1 233 ? 29.629 47.349 76.728 1.00 32.66 233 GLU A N 1
ATOM 1903 C CA . GLU A 1 233 ? 29.102 46.385 75.774 1.00 33.77 233 GLU A CA 1
ATOM 1904 C C . GLU A 1 233 ? 28.418 47.226 74.692 1.00 31.62 233 GLU A C 1
ATOM 1905 O O . GLU A 1 233 ? 27.613 48.106 75.003 1.00 31.03 233 GLU A O 1
ATOM 1911 N N . LEU A 1 234 ? 28.735 46.966 73.428 1.00 27.96 234 LEU A N 1
ATOM 1912 C CA . LEU A 1 234 ? 28.150 47.736 72.331 1.00 25.89 234 LEU A CA 1
ATOM 1913 C C . LEU A 1 234 ? 26.906 47.096 71.697 1.00 24.93 234 LEU A C 1
ATOM 1914 O O . LEU A 1 234 ? 26.735 45.879 71.732 1.00 24.33 234 LEU A O 1
ATOM 1919 N N . GLY A 1 235 ? 26.039 47.936 71.132 1.00 23.16 235 GLY A N 1
ATOM 1920 C CA . GLY A 1 235 ? 24.822 47.455 70.497 1.00 22.43 235 GLY A CA 1
ATOM 1921 C C . GLY A 1 235 ? 24.337 48.338 69.353 1.00 23.13 235 GLY A C 1
ATOM 1922 O O . GLY A 1 235 ? 24.665 49.526 69.306 1.00 23.49 235 GLY A O 1
ATOM 1923 N N . ILE A 1 236 ? 23.563 47.765 68.427 1.00 21.96 236 ILE A N 1
ATOM 1924 C CA . ILE A 1 236 ? 23.031 48.513 67.278 1.00 21.57 236 ILE A CA 1
ATOM 1925 C C . ILE A 1 236 ? 21.514 48.370 67.047 1.00 18.99 236 ILE A C 1
ATOM 1926 O O . ILE A 1 236 ? 20.991 47.258 67.012 1.00 16.83 236 ILE A O 1
ATOM 1931 N N . ALA A 1 237 ? 20.835 49.505 66.886 1.00 19.28 237 ALA A N 1
ATOM 1932 C CA . ALA A 1 237 ? 19.398 49.561 66.590 1.00 19.92 237 ALA A CA 1
ATOM 1933 C C . ALA A 1 237 ? 19.223 50.555 65.435 1.00 20.27 237 ALA A C 1
ATOM 1934 O O . ALA A 1 237 ? 19.432 51.758 65.612 1.00 23.32 237 ALA A O 1
ATOM 1936 N N . THR A 1 238 ? 18.856 50.064 64.253 1.00 21.30 238 THR A N 1
ATOM 1937 C CA . THR A 1 238 ? 18.671 50.946 63.096 1.00 21.58 238 THR A CA 1
ATOM 1938 C C . THR A 1 238 ? 17.384 50.651 62.328 1.00 21.06 238 THR A C 1
ATOM 1939 O O . THR A 1 238 ? 16.745 49.618 62.536 1.00 20.98 238 THR A O 1
ATOM 1943 N N . GLY A 1 239 ? 17.016 51.574 61.442 1.00 19.63 239 GLY A N 1
ATOM 1944 C CA . GLY A 1 239 ? 15.826 51.407 60.626 1.00 19.47 239 GLY A CA 1
ATOM 1945 C C . GLY A 1 239 ? 16.178 50.692 59.334 1.00 20.22 239 GLY A C 1
ATOM 1946 O O . GLY A 1 239 ? 15.306 50.355 58.535 1.00 20.19 239 GLY A O 1
ATOM 1947 N N . ARG A 1 240 ? 17.474 50.475 59.129 1.00 19.06 240 ARG A N 1
ATOM 1948 C CA . ARG A 1 240 ? 17.978 49.786 57.950 1.00 17.96 240 ARG A CA 1
ATOM 1949 C C . ARG A 1 240 ? 17.736 48.281 58.059 1.00 17.91 240 ARG A C 1
ATOM 1950 O O . ARG A 1 240 ? 17.762 47.721 59.159 1.00 18.20 240 ARG A O 1
ATOM 1958 N N . PRO A 1 241 ? 17.472 47.609 56.928 1.00 16.30 241 PRO A N 1
ATOM 1959 C CA . PRO A 1 241 ? 17.260 46.162 57.020 1.00 15.74 241 PRO A CA 1
ATOM 1960 C C . PRO A 1 241 ? 18.598 45.465 57.312 1.00 15.88 241 PRO A C 1
ATOM 1961 O O . PRO A 1 241 ? 19.663 46.105 57.336 1.00 15.85 241 PRO A O 1
ATOM 1965 N N . TYR A 1 242 ? 18.542 44.155 57.517 1.00 14.51 242 TYR A N 1
ATOM 1966 C CA . TYR A 1 242 ? 19.728 43.363 57.836 1.00 14.08 242 TYR A CA 1
ATOM 1967 C C . TYR A 1 242 ? 20.955 43.581 56.974 1.00 15.39 242 TYR A C 1
ATOM 1968 O O . TYR A 1 242 ? 22.025 43.896 57.480 1.00 16.52 242 TYR A O 1
ATOM 1977 N N . THR A 1 243 ? 20.804 43.384 55.672 1.00 17.21 243 THR A N 1
ATOM 1978 C CA . THR A 1 243 ? 21.923 43.516 54.762 1.00 20.84 243 THR A CA 1
ATOM 1979 C C . THR A 1 243 ? 22.499 44.926 54.678 1.00 21.63 243 THR A C 1
ATOM 1980 O O . THR A 1 243 ? 23.718 45.104 54.627 1.00 21.52 243 THR A O 1
ATOM 1984 N N . GLU A 1 244 ? 21.621 45.922 54.642 1.00 22.40 244 GLU A N 1
ATOM 1985 C CA . GLU A 1 244 ? 22.049 47.310 54.559 1.00 23.69 244 GLU A CA 1
ATOM 1986 C C . GLU A 1 244 ? 22.806 47.766 55.801 1.00 23.71 244 GLU A C 1
ATOM 1987 O O . GLU A 1 244 ? 23.394 48.849 55.820 1.00 23.63 244 GLU A O 1
ATOM 1993 N N . THR A 1 245 ? 22.791 46.922 56.831 1.00 23.26 245 THR A N 1
ATOM 1994 C CA . THR A 1 245 ? 23.483 47.191 58.088 1.00 21.95 245 THR A CA 1
ATOM 1995 C C . THR A 1 245 ? 24.775 46.367 58.163 1.00 21.62 245 THR A C 1
ATOM 1996 O O . THR A 1 245 ? 25.873 46.910 58.315 1.00 20.78 245 THR A O 1
ATOM 2000 N N . VAL A 1 246 ? 24.637 45.050 58.058 1.00 20.78 246 VAL A N 1
ATOM 2001 C CA . VAL A 1 246 ? 25.791 44.158 58.126 1.00 21.83 246 VAL A CA 1
ATOM 2002 C C . VAL A 1 246 ? 26.849 44.415 57.037 1.00 20.70 246 VAL A C 1
ATOM 2003 O O . VAL A 1 246 ? 27.995 44.719 57.360 1.00 18.95 246 VAL A O 1
ATOM 2007 N N . VAL A 1 247 ? 26.466 44.301 55.765 1.00 19.60 247 VAL A N 1
ATOM 2008 C CA . VAL A 1 247 ? 27.392 44.496 54.659 1.00 19.59 247 VAL A CA 1
ATOM 2009 C C . VAL A 1 247 ? 28.237 45.756 54.782 1.00 21.45 247 VAL A C 1
ATOM 2010 O O . VAL A 1 247 ? 29.464 45.694 54.695 1.00 21.06 247 VAL A O 1
ATOM 2014 N N . PRO A 1 248 ? 27.600 46.917 54.992 1.00 23.33 248 PRO A N 1
ATOM 2015 C CA . PRO A 1 248 ? 28.371 48.159 55.117 1.00 24.40 248 PRO A CA 1
ATOM 2016 C C . PRO A 1 248 ? 29.382 48.090 56.266 1.00 25.89 248 PRO A C 1
ATOM 2017 O O . PRO A 1 248 ? 30.575 48.315 56.068 1.00 25.48 248 PRO A O 1
ATOM 2021 N N . PHE A 1 249 ? 28.899 47.769 57.463 1.00 26.88 249 PHE A N 1
ATOM 2022 C CA . PHE A 1 249 ? 29.768 47.675 58.632 1.00 28.80 249 PHE A CA 1
ATOM 2023 C C . PHE A 1 249 ? 30.869 46.643 58.436 1.00 29.75 249 PHE A C 1
ATOM 2024 O O . PHE A 1 249 ? 32.001 46.823 58.891 1.00 30.43 249 PHE A O 1
ATOM 2032 N N . GLU A 1 250 ? 30.523 45.564 57.753 1.00 30.79 250 GLU A N 1
ATOM 2033 C CA . GLU A 1 250 ? 31.451 44.485 57.459 1.00 31.04 250 GLU A CA 1
ATOM 2034 C C . GLU A 1 250 ? 32.588 45.018 56.585 1.00 30.78 250 GLU A C 1
ATOM 2035 O O . GLU A 1 250 ? 33.753 44.956 56.970 1.00 30.66 250 GLU A O 1
ATOM 2041 N N . ASN A 1 251 ? 32.232 45.557 55.422 1.00 31.66 251 ASN A N 1
ATOM 2042 C CA . ASN A 1 251 ? 33.195 46.120 54.476 1.00 32.12 251 ASN A CA 1
ATOM 2043 C C . ASN A 1 251 ? 34.075 47.197 55.118 1.00 32.42 251 ASN A C 1
ATOM 2044 O O . ASN A 1 251 ? 35.251 47.324 54.781 1.00 32.39 251 ASN A O 1
ATOM 2049 N N . LEU A 1 252 ? 33.511 47.949 56.059 1.00 32.06 252 LEU A N 1
ATOM 2050 C CA . LEU A 1 252 ? 34.243 49.025 56.724 1.00 31.68 252 LEU A CA 1
ATOM 2051 C C . LEU A 1 252 ? 35.147 48.587 57.867 1.00 31.76 252 LEU A C 1
ATOM 2052 O O . LEU A 1 252 ? 36.072 49.311 58.240 1.00 31.60 252 LEU A O 1
ATOM 2057 N N . GLY A 1 253 ? 34.883 47.409 58.424 1.00 31.90 253 GLY A N 1
ATOM 2058 C CA . GLY A 1 253 ? 35.692 46.915 59.528 1.00 30.38 253 GLY A CA 1
ATOM 2059 C C . GLY A 1 253 ? 35.165 47.332 60.894 1.00 30.39 253 GLY A C 1
ATOM 2060 O O . GLY A 1 253 ? 35.917 47.398 61.861 1.00 30.78 253 GLY A O 1
ATOM 2061 N N . LEU A 1 254 ? 33.868 47.607 60.985 1.00 29.48 254 LEU A N 1
ATOM 2062 C CA . LEU A 1 254 ? 33.282 48.019 62.250 1.00 28.67 254 LEU A CA 1
ATOM 2063 C C . LEU A 1 254 ? 32.543 46.857 62.895 1.00 29.39 254 LEU A C 1
ATOM 2064 O O . LEU A 1 254 ? 32.436 46.774 64.120 1.00 28.76 254 LEU A O 1
ATOM 2069 N N . LEU A 1 255 ? 32.045 45.953 62.063 1.00 29.56 255 LEU A N 1
ATOM 2070 C CA . LEU A 1 255 ? 31.296 44.798 62.539 1.00 30.17 255 LEU A CA 1
ATOM 2071 C C . LEU A 1 255 ? 31.951 44.062 63.710 1.00 30.54 255 LEU A C 1
ATOM 2072 O O . LEU A 1 255 ? 31.278 43.691 64.664 1.00 31.28 255 LEU A O 1
ATOM 2077 N N . PRO A 1 256 ? 33.272 43.831 63.649 1.00 31.87 256 PRO A N 1
ATOM 2078 C CA . PRO A 1 256 ? 33.959 43.129 64.741 1.00 31.47 256 PRO A CA 1
ATOM 2079 C C . PRO A 1 256 ? 33.749 43.716 66.147 1.00 31.64 256 PRO A C 1
ATOM 2080 O O . PRO A 1 256 ? 34.024 43.047 67.149 1.00 31.43 256 PRO A O 1
ATOM 2084 N N . TYR A 1 257 ? 33.256 44.953 66.217 1.00 32.06 257 TYR A N 1
ATOM 2085 C CA . TYR A 1 257 ? 33.008 45.634 67.497 1.00 29.93 257 TYR A CA 1
ATOM 2086 C C . TYR A 1 257 ? 31.561 45.502 67.950 1.00 29.64 257 TYR A C 1
ATOM 2087 O O . TYR A 1 257 ? 31.170 46.088 68.959 1.00 27.83 257 TYR A O 1
ATOM 2096 N N . PHE A 1 258 ? 30.774 44.731 67.207 1.00 29.35 258 PHE A N 1
ATOM 2097 C CA . PHE A 1 258 ? 29.367 44.537 67.529 1.00 31.65 258 PHE A CA 1
ATOM 2098 C C . PHE A 1 258 ? 28.996 43.064 67.430 1.00 33.76 258 PHE A C 1
ATOM 2099 O O . PHE A 1 258 ? 29.142 42.465 66.369 1.00 36.04 258 PHE A O 1
ATOM 2107 N N . GLU A 1 259 ? 28.518 42.481 68.525 1.00 36.45 259 GLU A N 1
ATOM 2108 C CA . GLU A 1 259 ? 28.103 41.079 68.521 1.00 38.18 259 GLU A CA 1
ATOM 2109 C C . GLU A 1 259 ? 26.844 40.953 67.678 1.00 37.99 259 GLU A C 1
ATOM 2110 O O . GLU A 1 259 ? 25.920 41.745 67.822 1.00 37.68 259 GLU A O 1
ATOM 2116 N N . ALA A 1 260 ? 26.796 39.944 66.819 1.00 37.42 260 ALA A N 1
ATOM 2117 C CA . ALA A 1 260 ? 25.637 39.749 65.962 1.00 38.11 260 ALA A CA 1
ATOM 2118 C C . ALA A 1 260 ? 24.307 39.626 66.714 1.00 37.97 260 ALA A C 1
ATOM 2119 O O . ALA A 1 260 ? 23.250 39.946 66.163 1.00 38.26 260 ALA A O 1
ATOM 2121 N N . ASP A 1 261 ? 24.343 39.171 67.963 1.00 37.52 261 ASP A N 1
ATOM 2122 C CA . ASP A 1 261 ? 23.105 39.018 68.726 1.00 37.80 261 ASP A CA 1
ATOM 2123 C C . ASP A 1 261 ? 22.594 40.329 69.308 1.00 36.87 261 ASP A C 1
ATOM 2124 O O . ASP A 1 261 ? 21.492 40.396 69.858 1.00 36.78 261 ASP A O 1
ATOM 2129 N N . PHE A 1 262 ? 23.394 41.377 69.176 1.00 35.45 262 PHE A N 1
ATOM 2130 C CA . PHE A 1 262 ? 23.018 42.674 69.703 1.00 34.27 262 PHE A CA 1
ATOM 2131 C C . PHE A 1 262 ? 22.889 43.728 68.613 1.00 32.96 262 PHE A C 1
ATOM 2132 O O . PHE A 1 262 ? 23.190 44.902 68.827 1.00 32.35 262 PHE A O 1
ATOM 2140 N N . ILE A 1 263 ? 22.460 43.293 67.434 1.00 31.30 263 ILE A N 1
ATOM 2141 C CA . ILE A 1 263 ? 22.250 44.202 66.322 1.00 28.97 263 ILE A CA 1
ATOM 2142 C C . ILE A 1 263 ? 20.805 44.052 65.874 1.00 29.20 263 ILE A C 1
ATOM 2143 O O . ILE A 1 263 ? 20.441 43.072 65.226 1.00 31.47 263 ILE A O 1
ATOM 2148 N N . ALA A 1 264 ? 19.977 45.018 66.256 1.00 29.31 264 ALA A N 1
ATOM 2149 C CA . ALA A 1 264 ? 18.563 45.011 65.897 1.00 28.39 264 ALA A CA 1
ATOM 2150 C C . ALA A 1 264 ? 18.368 45.859 64.636 1.00 27.24 264 ALA A C 1
ATOM 2151 O O . ALA A 1 264 ? 18.892 46.973 64.543 1.00 27.35 264 ALA A O 1
ATOM 2153 N N . THR A 1 265 ? 17.620 45.333 63.671 1.00 26.01 265 THR A N 1
ATOM 2154 C CA . THR A 1 265 ? 17.382 46.044 62.422 1.00 25.08 265 THR A CA 1
ATOM 2155 C C . THR A 1 265 ? 15.906 46.060 62.057 1.00 25.23 265 THR A C 1
ATOM 2156 O O . THR A 1 265 ? 15.066 45.521 62.786 1.00 24.78 265 THR A O 1
ATOM 2160 N N . ALA A 1 266 ? 15.605 46.673 60.912 1.00 23.93 266 ALA A N 1
ATOM 2161 C CA . ALA A 1 266 ? 14.239 46.783 60.411 1.00 24.62 266 ALA A CA 1
ATOM 2162 C C . ALA A 1 266 ? 13.687 45.411 60.053 1.00 25.78 266 ALA A C 1
ATOM 2163 O O . ALA A 1 266 ? 12.475 45.225 59.957 1.00 26.25 266 ALA A O 1
ATOM 2165 N N . SER A 1 267 ? 14.582 44.455 59.836 1.00 26.68 267 SER A N 1
ATOM 2166 C CA . SER A 1 267 ? 14.150 43.106 59.514 1.00 26.95 267 SER A CA 1
ATOM 2167 C C . SER A 1 267 ? 13.551 42.496 60.778 1.00 27.57 267 SER A C 1
ATOM 2168 O O . SER A 1 267 ? 12.521 41.830 60.724 1.00 29.86 267 SER A O 1
ATOM 2171 N N . ASP A 1 268 ? 14.177 42.733 61.924 1.00 27.65 268 ASP A N 1
ATOM 2172 C CA . ASP A 1 268 ? 13.644 42.179 63.159 1.00 28.75 268 ASP A CA 1
ATOM 2173 C C . ASP A 1 268 ? 12.260 42.739 63.466 1.00 29.50 268 ASP A C 1
ATOM 2174 O O . ASP A 1 268 ? 11.355 41.979 63.793 1.00 30.72 268 ASP A O 1
ATOM 2179 N N . VAL A 1 269 ? 12.089 44.058 63.365 1.00 29.70 269 VAL A N 1
ATOM 2180 C CA . VAL A 1 269 ? 10.788 44.656 63.646 1.00 31.10 269 VAL A CA 1
ATOM 2181 C C . VAL A 1 269 ? 9.768 44.069 62.688 1.00 31.27 269 VAL A C 1
ATOM 2182 O O . VAL A 1 269 ? 8.613 43.846 63.051 1.00 32.12 269 VAL A O 1
ATOM 2186 N N . LEU A 1 270 ? 10.211 43.806 61.465 1.00 31.60 270 LEU A N 1
ATOM 2187 C CA . LEU A 1 270 ? 9.348 43.244 60.440 1.00 31.71 270 LEU A CA 1
ATOM 2188 C C . LEU A 1 270 ? 8.970 41.816 60.819 1.00 32.55 270 LEU A C 1
ATOM 2189 O O . LEU A 1 270 ? 7.822 41.395 60.657 1.00 32.28 270 LEU A O 1
ATOM 2194 N N . GLU A 1 271 ? 9.942 41.071 61.324 1.00 31.42 271 GLU A N 1
ATOM 2195 C CA . GLU A 1 271 ? 9.678 39.708 61.718 1.00 32.59 271 GLU A CA 1
ATOM 2196 C C . GLU A 1 271 ? 8.756 39.707 62.932 1.00 32.88 271 GLU A C 1
ATOM 2197 O O . GLU A 1 271 ? 7.736 39.015 62.953 1.00 31.57 271 GLU A O 1
ATOM 2203 N N . ALA A 1 272 ? 9.110 40.508 63.931 1.00 33.10 272 ALA A N 1
ATOM 2204 C CA . ALA A 1 272 ? 8.329 40.609 65.158 1.00 33.87 272 ALA A CA 1
ATOM 2205 C C . ALA A 1 272 ? 6.862 40.967 64.907 1.00 34.47 272 ALA A C 1
ATOM 2206 O O . ALA A 1 272 ? 5.980 40.493 65.616 1.00 32.16 272 ALA A O 1
ATOM 2208 N N . GLU A 1 273 ? 6.603 41.800 63.902 1.00 36.20 273 GLU A N 1
ATOM 2209 C CA . GLU A 1 273 ? 5.234 42.207 63.596 1.00 38.82 273 GLU A CA 1
ATOM 2210 C C . GLU A 1 273 ? 4.421 41.068 62.988 1.00 39.41 273 GLU A C 1
ATOM 2211 O O . GLU A 1 273 ? 3.209 40.981 63.180 1.00 39.73 273 GLU A O 1
ATOM 2217 N N . ASN A 1 274 ? 5.089 40.197 62.246 1.00 40.45 274 ASN A N 1
ATOM 2218 C CA . ASN A 1 274 ? 4.412 39.068 61.632 1.00 41.12 274 ASN A CA 1
ATOM 2219 C C . ASN A 1 274 ? 3.999 38.029 62.673 1.00 41.15 274 ASN A C 1
ATOM 2220 O O . ASN A 1 274 ? 3.002 37.341 62.496 1.00 40.78 274 ASN A O 1
ATOM 2233 N N . TYR A 1 276 ? 3.378 38.869 65.889 1.00 41.97 276 TYR A N 1
ATOM 2234 C CA . TYR A 1 276 ? 2.402 39.569 66.716 1.00 41.56 276 TYR A CA 1
ATOM 2235 C C . TYR A 1 276 ? 1.849 40.753 65.929 1.00 41.61 276 TYR A C 1
ATOM 2236 O O . TYR A 1 276 ? 2.148 41.906 66.232 1.00 40.33 276 TYR A O 1
ATOM 2245 N N . PRO A 1 277 ? 1.037 40.479 64.899 1.00 43.05 277 PRO A N 1
ATOM 2246 C CA . PRO A 1 277 ? 0.455 41.548 64.081 1.00 44.06 277 PRO A CA 1
ATOM 2247 C C . PRO A 1 277 ? -0.327 42.610 64.855 1.00 44.56 277 PRO A C 1
ATOM 2248 O O . PRO A 1 277 ? -0.140 43.801 64.627 1.00 43.04 277 PRO A O 1
ATOM 2252 N N . GLN A 1 278 ? -1.197 42.186 65.767 1.00 46.99 278 GLN A N 1
ATOM 2253 C CA . GLN A 1 278 ? -1.975 43.141 66.543 1.00 49.03 278 GLN A CA 1
ATOM 2254 C C . GLN A 1 278 ? -1.128 43.870 67.574 1.00 50.08 278 GLN A C 1
ATOM 2255 O O . GLN A 1 278 ? -1.659 44.463 68.509 1.00 50.40 278 GLN A O 1
ATOM 2261 N N . ALA A 1 279 ? 0.189 43.810 67.403 1.00 51.27 279 ALA A N 1
ATOM 2262 C CA . ALA A 1 279 ? 1.117 44.480 68.307 1.00 51.78 279 ALA A CA 1
ATOM 2263 C C . ALA A 1 279 ? 1.469 45.821 67.688 1.00 52.56 279 ALA A C 1
ATOM 2264 O O . ALA A 1 279 ? 2.541 46.374 67.925 1.00 50.83 279 ALA A O 1
ATOM 2266 N N . ARG A 1 280 ? 0.541 46.318 66.872 1.00 54.09 280 ARG A N 1
ATOM 2267 C CA . ARG A 1 280 ? 0.686 47.600 66.202 1.00 54.10 280 ARG A CA 1
ATOM 2268 C C . ARG A 1 280 ? 2.068 47.651 65.554 1.00 53.10 280 ARG A C 1
ATOM 2269 O O . ARG A 1 280 ? 2.737 46.619 65.420 1.00 52.55 280 ARG A O 1
ATOM 2277 N N . PRO A 1 281 ? 2.508 48.848 65.128 1.00 51.66 281 PRO A N 1
ATOM 2278 C CA . PRO A 1 281 ? 3.827 48.953 64.509 1.00 48.40 281 PRO A CA 1
ATOM 2279 C C . PRO A 1 281 ? 4.912 48.938 65.585 1.00 44.26 281 PRO A C 1
ATOM 2280 O O . PRO A 1 281 ? 4.752 49.522 66.659 1.00 40.69 281 PRO A O 1
ATOM 2284 N N . LEU A 1 282 ? 6.007 48.249 65.281 1.00 40.02 282 LEU A N 1
ATOM 2285 C CA . LEU A 1 282 ? 7.141 48.142 66.182 1.00 38.18 282 LEU A CA 1
ATOM 2286 C C . LEU A 1 282 ? 8.296 48.949 65.609 1.00 38.77 282 LEU A C 1
ATOM 2287 O O . LEU A 1 282 ? 9.461 48.634 65.839 1.00 39.87 282 LEU A O 1
ATOM 2292 N N . GLY A 1 283 ? 7.949 50.000 64.866 1.00 39.23 283 GLY A N 1
ATOM 2293 C CA . GLY A 1 283 ? 8.937 50.872 64.245 1.00 39.76 283 GLY A CA 1
ATOM 2294 C C . GLY A 1 283 ? 9.826 51.612 65.235 1.00 39.59 283 GLY A C 1
ATOM 2295 O O . GLY A 1 283 ? 9.602 51.539 66.442 1.00 39.57 283 GLY A O 1
ATOM 2296 N N . LYS A 1 284 ? 10.817 52.344 64.724 1.00 38.97 284 LYS A N 1
ATOM 2297 C CA . LYS A 1 284 ? 11.777 53.057 65.569 1.00 37.41 284 LYS A CA 1
ATOM 2298 C C . LYS A 1 284 ? 11.239 53.886 66.735 1.00 37.64 284 LYS A C 1
ATOM 2299 O O . LYS A 1 284 ? 11.948 54.060 67.741 1.00 41.68 284 LYS A O 1
ATOM 2305 N N . PRO A 1 285 ? 10.017 54.447 66.623 1.00 34.79 285 PRO A N 1
ATOM 2306 C CA . PRO A 1 285 ? 9.579 55.216 67.795 1.00 31.55 285 PRO A CA 1
ATOM 2307 C C . PRO A 1 285 ? 9.440 54.229 68.960 1.00 30.09 285 PRO A C 1
ATOM 2308 O O . PRO A 1 285 ? 9.753 54.548 70.107 1.00 32.04 285 PRO A O 1
ATOM 2312 N N . ASN A 1 286 ? 8.978 53.019 68.645 1.00 28.27 286 ASN A N 1
ATOM 2313 C CA . ASN A 1 286 ? 8.805 51.967 69.640 1.00 26.07 286 ASN A CA 1
ATOM 2314 C C . ASN A 1 286 ? 10.197 51.428 70.000 1.00 24.67 286 ASN A C 1
ATOM 2315 O O . ASN A 1 286 ? 10.962 51.027 69.128 1.00 22.15 286 ASN A O 1
ATOM 2320 N N . PRO A 1 287 ? 10.532 51.404 71.300 1.00 24.24 287 PRO A N 1
ATOM 2321 C CA . PRO A 1 287 ? 11.821 50.928 71.817 1.00 24.58 287 PRO A CA 1
ATOM 2322 C C . PRO A 1 287 ? 12.147 49.446 71.594 1.00 24.66 287 PRO A C 1
ATOM 2323 O O . PRO A 1 287 ? 13.188 48.972 72.042 1.00 26.42 287 PRO A O 1
ATOM 2327 N N . PHE A 1 288 ? 11.278 48.728 70.890 1.00 24.42 288 PHE A N 1
ATOM 2328 C CA . PHE A 1 288 ? 11.492 47.309 70.631 1.00 24.85 288 PHE A CA 1
ATOM 2329 C C . PHE A 1 288 ? 12.877 46.928 70.140 1.00 24.99 288 PHE A C 1
ATOM 2330 O O . PHE A 1 288 ? 13.512 46.028 70.697 1.00 26.24 288 PHE A O 1
ATOM 2338 N N . SER A 1 289 ? 13.329 47.586 69.077 1.00 24.67 289 SER A N 1
ATOM 2339 C CA . SER A 1 289 ? 14.637 47.286 68.505 1.00 25.24 289 SER A CA 1
ATOM 2340 C C . SER A 1 289 ? 15.760 47.612 69.478 1.00 24.32 289 SER A C 1
ATOM 2341 O O . SER A 1 289 ? 16.753 46.893 69.543 1.00 23.69 289 SER A O 1
ATOM 2344 N N . TYR A 1 290 ? 15.601 48.681 70.251 1.00 22.20 290 TYR A N 1
ATOM 2345 C CA . TYR A 1 290 ? 16.625 49.027 71.215 1.00 20.74 290 TYR A CA 1
ATOM 2346 C C . TYR A 1 290 ? 16.641 47.982 72.318 1.00 21.49 290 TYR A C 1
ATOM 2347 O O . TYR A 1 290 ? 17.698 47.639 72.846 1.00 22.14 290 TYR A O 1
ATOM 2356 N N . ILE A 1 291 ? 15.464 47.459 72.647 1.00 21.40 291 ILE A N 1
ATOM 2357 C CA . ILE A 1 291 ? 15.334 46.442 73.688 1.00 22.16 291 ILE A CA 1
ATOM 2358 C C . ILE A 1 291 ? 15.936 45.110 73.227 1.00 23.51 291 ILE A C 1
ATOM 2359 O O . ILE A 1 291 ? 16.488 44.347 74.026 1.00 22.34 291 ILE A O 1
ATOM 2364 N N . ALA A 1 292 ? 15.825 44.848 71.929 1.00 23.39 292 ALA A N 1
ATOM 2365 C CA . ALA A 1 292 ? 16.357 43.632 71.339 1.00 23.80 292 ALA A CA 1
ATOM 2366 C C . ALA A 1 292 ? 17.879 43.716 71.269 1.00 24.81 292 ALA A C 1
ATOM 2367 O O . ALA A 1 292 ? 18.577 42.716 71.430 1.00 24.38 292 ALA A O 1
ATOM 2369 N N . ALA A 1 293 ? 18.382 44.920 71.028 1.00 25.71 293 ALA A N 1
ATOM 2370 C CA . ALA A 1 293 ? 19.811 45.161 70.928 1.00 26.88 293 ALA A CA 1
ATOM 2371 C C . ALA A 1 293 ? 20.468 45.152 72.302 1.00 29.07 293 ALA A C 1
ATOM 2372 O O . ALA A 1 293 ? 21.693 45.024 72.424 1.00 28.19 293 ALA A O 1
ATOM 2374 N N . LEU A 1 294 ? 19.647 45.272 73.335 1.00 30.20 294 LEU A N 1
ATOM 2375 C CA . LEU A 1 294 ? 20.151 45.304 74.695 1.00 33.04 294 LEU A CA 1
ATOM 2376 C C . LEU A 1 294 ? 20.194 43.932 75.355 1.00 33.86 294 LEU A C 1
ATOM 2377 O O . LEU A 1 294 ? 21.242 43.522 75.842 1.00 34.23 294 LEU A O 1
ATOM 2382 N N . TYR A 1 295 ? 19.069 43.221 75.369 1.00 35.31 295 TYR A N 1
ATOM 2383 C CA . TYR A 1 295 ? 19.020 41.906 76.001 1.00 36.75 295 TYR A CA 1
ATOM 2384 C C . TYR A 1 295 ? 19.420 40.741 75.093 1.00 37.74 295 TYR A C 1
ATOM 2385 O O . TYR A 1 295 ? 19.890 39.709 75.569 1.00 39.39 295 TYR A O 1
ATOM 2394 N N . GLY A 1 296 ? 19.242 40.901 73.790 1.00 37.44 296 GLY A N 1
ATOM 2395 C CA . GLY A 1 296 ? 19.593 39.831 72.876 1.00 38.01 296 GLY A CA 1
ATOM 2396 C C . GLY A 1 296 ? 18.577 39.794 71.756 1.00 39.09 296 GLY A C 1
ATOM 2397 O O . GLY A 1 296 ? 17.408 40.112 71.965 1.00 40.50 296 GLY A O 1
ATOM 2398 N N . ASN A 1 297 ? 19.004 39.406 70.564 1.00 37.51 297 ASN A N 1
ATOM 2399 C CA . ASN A 1 297 ? 18.086 39.383 69.445 1.00 37.78 297 ASN A CA 1
ATOM 2400 C C . ASN A 1 297 ? 17.619 37.983 69.068 1.00 38.05 297 ASN A C 1
ATOM 2401 O O . ASN A 1 297 ? 18.064 37.411 68.076 1.00 38.58 297 ASN A O 1
ATOM 2406 N N . ASN A 1 298 ? 16.710 37.443 69.871 1.00 37.84 298 ASN A N 1
ATOM 2407 C CA . ASN A 1 298 ? 16.168 36.122 69.621 1.00 39.08 298 ASN A CA 1
ATOM 2408 C C . ASN A 1 298 ? 14.639 36.140 69.588 1.00 38.94 298 ASN A C 1
ATOM 2409 O O . ASN A 1 298 ? 13.987 36.641 70.509 1.00 37.81 298 ASN A O 1
ATOM 2414 N N . ARG A 1 299 ? 14.089 35.595 68.504 1.00 40.15 299 ARG A N 1
ATOM 2415 C CA . ARG A 1 299 ? 12.645 35.508 68.276 1.00 41.38 299 ARG A CA 1
ATOM 2416 C C . ARG A 1 299 ? 11.843 35.188 69.530 1.00 40.23 299 ARG A C 1
ATOM 2417 O O . ARG A 1 299 ? 10.791 35.771 69.762 1.00 40.67 299 ARG A O 1
ATOM 2425 N N . ASP A 1 300 ? 12.357 34.253 70.318 1.00 40.25 300 ASP A N 1
ATOM 2426 C CA . ASP A 1 300 ? 11.711 33.789 71.528 1.00 40.62 300 ASP A CA 1
ATOM 2427 C C . ASP A 1 300 ? 11.588 34.804 72.639 1.00 40.85 300 ASP A C 1
ATOM 2428 O O . ASP A 1 300 ? 10.955 34.539 73.660 1.00 41.06 300 ASP A O 1
ATOM 2433 N N . LYS A 1 301 ? 12.182 35.972 72.459 1.00 41.27 301 LYS A N 1
ATOM 2434 C CA . LYS A 1 301 ? 12.118 36.986 73.507 1.00 40.74 301 LYS A CA 1
ATOM 2435 C C . LYS A 1 301 ? 11.395 38.229 73.037 1.00 38.17 301 LYS A C 1
ATOM 2436 O O . LYS A 1 301 ? 11.160 39.146 73.814 1.00 38.96 301 LYS A O 1
ATOM 2442 N N . TYR A 1 302 ? 11.028 38.241 71.763 1.00 36.16 302 TYR A N 1
ATOM 2443 C CA . TYR A 1 302 ? 10.342 39.377 71.178 1.00 34.75 302 TYR A CA 1
ATOM 2444 C C . TYR A 1 302 ? 9.129 39.858 71.956 1.00 35.08 302 TYR A C 1
ATOM 2445 O O . TYR A 1 302 ? 9.022 41.043 72.269 1.00 35.27 302 TYR A O 1
ATOM 2454 N N . GLU A 1 303 ? 8.226 38.941 72.280 1.00 36.07 303 GLU A N 1
ATOM 2455 C CA . GLU A 1 303 ? 7.020 39.287 73.018 1.00 36.13 303 GLU A CA 1
ATOM 2456 C C . GLU A 1 303 ? 7.313 40.088 74.275 1.00 34.35 303 GLU A C 1
ATOM 2457 O O . GLU A 1 303 ? 6.565 41.000 74.633 1.00 34.31 303 GLU A O 1
ATOM 2463 N N . SER A 1 304 ? 8.398 39.743 74.952 1.00 31.46 304 SER A N 1
ATOM 2464 C CA . SER A 1 304 ? 8.750 40.445 76.173 1.00 30.85 304 SER A CA 1
ATOM 2465 C C . SER A 1 304 ? 9.279 41.832 75.854 1.00 30.39 304 SER A C 1
ATOM 2466 O O . SER A 1 304 ? 9.119 42.765 76.641 1.00 28.95 304 SER A O 1
ATOM 2469 N N . TYR A 1 305 ? 9.905 41.965 74.690 1.00 28.57 305 TYR A N 1
ATOM 2470 C CA . TYR A 1 305 ? 10.452 43.248 74.273 1.00 28.53 305 TYR A CA 1
ATOM 2471 C C . TYR A 1 305 ? 9.332 44.218 73.908 1.00 30.13 305 TYR A C 1
ATOM 2472 O O . TYR A 1 305 ? 9.534 45.433 73.872 1.00 30.79 305 TYR A O 1
ATOM 2481 N N . ILE A 1 306 ? 8.144 43.664 73.671 1.00 31.64 306 ILE A N 1
ATOM 2482 C CA . ILE A 1 306 ? 6.959 44.426 73.292 1.00 31.11 306 ILE A CA 1
ATOM 2483 C C . ILE A 1 306 ? 6.110 44.838 74.486 1.00 33.47 306 ILE A C 1
ATOM 2484 O O . ILE A 1 306 ? 5.597 45.961 74.540 1.00 33.44 306 ILE A O 1
ATOM 2489 N N . ASN A 1 307 ? 5.984 43.926 75.449 1.00 35.08 307 ASN A N 1
ATOM 2490 C CA . ASN A 1 307 ? 5.178 44.145 76.655 1.00 35.07 307 ASN A CA 1
ATOM 2491 C C . ASN A 1 307 ? 5.894 44.841 77.809 1.00 34.25 307 ASN A C 1
ATOM 2492 O O . ASN A 1 307 ? 5.243 45.483 78.630 1.00 34.53 307 ASN A O 1
ATOM 2497 N N . LYS A 1 308 ? 7.217 44.688 77.882 1.00 33.39 308 LYS A N 1
ATOM 2498 C CA . LYS A 1 308 ? 8.019 45.306 78.936 1.00 32.55 308 LYS A CA 1
ATOM 2499 C C . LYS A 1 308 ? 8.951 46.363 78.362 1.00 31.87 308 LYS A C 1
ATOM 2500 O O . LYS A 1 308 ? 10.070 46.056 77.925 1.00 31.41 308 LYS A O 1
ATOM 2506 N N . GLN A 1 309 ? 8.492 47.611 78.373 1.00 31.54 309 GLN A N 1
ATOM 2507 C CA . GLN A 1 309 ? 9.279 48.721 77.841 1.00 32.93 309 GLN A CA 1
ATOM 2508 C C . GLN A 1 309 ? 9.413 49.910 78.796 1.00 33.47 309 GLN A C 1
ATOM 2509 O O . GLN A 1 309 ? 10.424 50.606 78.774 1.00 34.04 309 GLN A O 1
ATOM 2515 N N . ASP A 1 310 ? 8.406 50.132 79.636 1.00 34.13 310 ASP A N 1
ATOM 2516 C CA . ASP A 1 310 ? 8.446 51.264 80.551 1.00 35.16 310 ASP A CA 1
ATOM 2517 C C . ASP A 1 310 ? 9.471 51.173 81.678 1.00 32.86 310 ASP A C 1
ATOM 2518 O O . ASP A 1 310 ? 9.354 50.346 82.581 1.00 32.71 310 ASP A O 1
ATOM 2523 N N . ASN A 1 311 ? 10.479 52.044 81.604 1.00 30.41 311 ASN A N 1
ATOM 2524 C CA . ASN A 1 311 ? 11.548 52.132 82.605 1.00 28.94 311 ASN A CA 1
ATOM 2525 C C . ASN A 1 311 ? 12.090 50.770 83.051 1.00 27.33 311 ASN A C 1
ATOM 2526 O O . ASN A 1 311 ? 12.032 50.430 84.227 1.00 27.29 311 ASN A O 1
ATOM 2531 N N . ILE A 1 312 ? 12.629 50.002 82.115 1.00 26.42 312 ILE A N 1
ATOM 2532 C CA . ILE A 1 312 ? 13.147 48.689 82.440 1.00 26.42 312 ILE A CA 1
ATOM 2533 C C . ILE A 1 312 ? 14.655 48.692 82.682 1.00 26.94 312 ILE A C 1
ATOM 2534 O O . ILE A 1 312 ? 15.250 47.642 82.927 1.00 26.32 312 ILE A O 1
ATOM 2539 N N . VAL A 1 313 ? 15.276 49.866 82.605 1.00 27.19 313 VAL A N 1
ATOM 2540 C CA . VAL A 1 313 ? 16.718 49.969 82.813 1.00 27.33 313 VAL A CA 1
ATOM 2541 C C . VAL A 1 313 ? 17.088 51.223 83.597 1.00 26.13 313 VAL A C 1
ATOM 2542 O O . VAL A 1 313 ? 16.356 52.211 83.586 1.00 23.81 313 VAL A O 1
ATOM 2546 N N . ASN A 1 314 ? 18.221 51.171 84.288 1.00 25.25 314 ASN A N 1
ATOM 2547 C CA . ASN A 1 314 ? 18.677 52.325 85.044 1.00 26.94 314 ASN A CA 1
ATOM 2548 C C . ASN A 1 314 ? 19.395 53.288 84.119 1.00 25.56 314 ASN A C 1
ATOM 2549 O O . ASN A 1 314 ? 20.029 52.885 83.141 1.00 26.49 314 ASN A O 1
ATOM 2554 N N . LYS A 1 315 ? 19.303 54.563 84.465 1.00 23.63 315 LYS A N 1
ATOM 2555 C CA . LYS A 1 315 ? 19.901 55.651 83.712 1.00 23.90 315 LYS A CA 1
ATOM 2556 C C . LYS A 1 315 ? 21.407 55.505 83.462 1.00 25.10 315 LYS A C 1
ATOM 2557 O O . LYS A 1 315 ? 21.915 56.000 82.458 1.00 24.76 315 LYS A O 1
ATOM 2563 N N . ASP A 1 316 ? 22.118 54.830 84.362 1.00 25.17 316 ASP A N 1
ATOM 2564 C CA . ASP A 1 316 ? 23.562 54.670 84.208 1.00 26.87 316 ASP A CA 1
ATOM 2565 C C . ASP A 1 316 ? 24.015 53.380 83.565 1.00 25.20 316 ASP A C 1
ATOM 2566 O O . ASP A 1 316 ? 25.216 53.143 83.409 1.00 24.67 316 ASP A O 1
ATOM 2571 N N . ASP A 1 317 ? 23.070 52.545 83.169 1.00 23.53 317 ASP A N 1
ATOM 2572 C CA . ASP A 1 317 ? 23.444 51.260 82.593 1.00 21.46 317 ASP A CA 1
ATOM 2573 C C . ASP A 1 317 ? 23.296 51.170 81.070 1.00 20.27 317 ASP A C 1
ATOM 2574 O O . ASP A 1 317 ? 23.857 50.275 80.428 1.00 18.72 317 ASP A O 1
ATOM 2579 N N . VAL A 1 318 ? 22.550 52.109 80.496 1.00 19.35 318 VAL A N 1
ATOM 2580 C CA . VAL A 1 318 ? 22.352 52.136 79.059 1.00 16.91 318 VAL A CA 1
ATOM 2581 C C . VAL A 1 318 ? 22.398 53.559 78.523 1.00 16.35 318 VAL A C 1
ATOM 2582 O O . VAL A 1 318 ? 21.733 54.452 79.041 1.00 18.54 318 VAL A O 1
ATOM 2586 N N . PHE A 1 319 ? 23.207 53.745 77.482 1.00 15.81 319 PHE A N 1
ATOM 2587 C CA . PHE A 1 319 ? 23.399 55.027 76.807 1.00 14.51 319 PHE A CA 1
ATOM 2588 C C . PHE A 1 319 ? 23.058 54.858 75.325 1.00 15.31 319 PHE A C 1
ATOM 2589 O O . PHE A 1 319 ? 23.759 54.158 74.579 1.00 14.14 319 PHE A O 1
ATOM 2597 N N . ILE A 1 320 ? 21.993 55.514 74.893 1.00 15.02 320 ILE A N 1
ATOM 2598 C CA . ILE A 1 320 ? 21.579 55.443 73.507 1.00 15.20 320 ILE A CA 1
ATOM 2599 C C . ILE A 1 320 ? 22.192 56.626 72.768 1.00 16.28 320 ILE A C 1
ATOM 2600 O O . ILE A 1 320 ? 22.025 57.777 73.170 1.00 15.81 320 ILE A O 1
ATOM 2605 N N . VAL A 1 321 ? 22.910 56.311 71.690 1.00 17.17 321 VAL A N 1
ATOM 2606 C CA . VAL A 1 321 ? 23.606 57.289 70.854 1.00 17.15 321 VAL A CA 1
ATOM 2607 C C . VAL A 1 321 ? 22.955 57.390 69.480 1.00 19.53 321 VAL A C 1
ATOM 2608 O O . VAL A 1 321 ? 23.102 56.504 68.627 1.00 19.83 321 VAL A O 1
ATOM 2612 N N . GLY A 1 322 ? 22.235 58.482 69.268 1.00 20.60 322 GLY A N 1
ATOM 2613 C CA . GLY A 1 322 ? 21.572 58.664 68.000 1.00 21.02 322 GLY A CA 1
ATOM 2614 C C . GLY A 1 322 ? 21.410 60.120 67.660 1.00 21.11 322 GLY A C 1
ATOM 2615 O O . GLY A 1 322 ? 21.882 60.999 68.374 1.00 21.03 322 GLY A O 1
ATOM 2616 N N . ASP A 1 323 ? 20.708 60.376 66.571 1.00 22.05 323 ASP A N 1
ATOM 2617 C CA . ASP A 1 323 ? 20.505 61.736 66.128 1.00 24.96 323 ASP A CA 1
ATOM 2618 C C . ASP A 1 323 ? 19.029 62.067 65.982 1.00 25.22 323 ASP A C 1
ATOM 2619 O O . ASP A 1 323 ? 18.641 63.228 66.047 1.00 25.72 323 ASP A O 1
ATOM 2624 N N . SER A 1 324 ? 18.207 61.047 65.774 1.00 25.44 324 SER A N 1
ATOM 2625 C CA . SER A 1 324 ? 16.783 61.274 65.602 1.00 25.61 324 SER A CA 1
ATOM 2626 C C . SER A 1 324 ? 16.078 61.424 66.926 1.00 26.42 324 SER A C 1
ATOM 2627 O O . SER A 1 324 ? 16.512 60.906 67.961 1.00 28.12 324 SER A O 1
ATOM 2630 N N . LEU A 1 325 ? 14.974 62.146 66.873 1.00 28.52 325 LEU A N 1
ATOM 2631 C CA . LEU A 1 325 ? 14.155 62.379 68.031 1.00 27.69 325 LEU A CA 1
ATOM 2632 C C . LEU A 1 325 ? 13.448 61.075 68.408 1.00 27.23 325 LEU A C 1
ATOM 2633 O O . LEU A 1 325 ? 13.221 60.808 69.584 1.00 28.04 325 LEU A O 1
ATOM 2638 N N . ALA A 1 326 ? 13.102 60.262 67.413 1.00 25.94 326 ALA A N 1
ATOM 2639 C CA . ALA A 1 326 ? 12.428 58.996 67.684 1.00 25.62 326 ALA A CA 1
ATOM 2640 C C . ALA A 1 326 ? 13.274 58.106 68.600 1.00 26.25 326 ALA A C 1
ATOM 2641 O O . ALA A 1 326 ? 12.736 57.262 69.310 1.00 28.84 326 ALA A O 1
ATOM 2643 N N . ASP A 1 327 ? 14.593 58.289 68.584 1.00 25.22 327 ASP A N 1
ATOM 2644 C CA . ASP A 1 327 ? 15.477 57.498 69.436 1.00 25.10 327 ASP A CA 1
ATOM 2645 C C . ASP A 1 327 ? 15.532 58.092 70.834 1.00 25.27 327 ASP A C 1
ATOM 2646 O O . ASP A 1 327 ? 15.766 57.388 71.824 1.00 25.85 327 ASP A O 1
ATOM 2651 N N . LEU A 1 328 ? 15.322 59.400 70.909 1.00 24.09 328 LEU A N 1
ATOM 2652 C CA . LEU A 1 328 ? 15.334 60.107 72.180 1.00 22.86 328 LEU A CA 1
ATOM 2653 C C . LEU A 1 328 ? 14.157 59.637 73.045 1.00 21.84 328 LEU A C 1
ATOM 2654 O O . LEU A 1 328 ? 14.329 59.344 74.227 1.00 19.90 328 LEU A O 1
ATOM 2659 N N . LEU A 1 329 ? 12.972 59.558 72.444 1.00 21.29 329 LEU A N 1
ATOM 2660 C CA . LEU A 1 329 ? 11.770 59.109 73.139 1.00 20.47 329 LEU A CA 1
ATOM 2661 C C . LEU A 1 329 ? 11.889 57.632 73.530 1.00 21.47 329 LEU A C 1
ATOM 2662 O O . LEU A 1 329 ? 11.374 57.219 74.570 1.00 23.05 329 LEU A O 1
ATOM 2667 N N . SER A 1 330 ? 12.572 56.836 72.706 1.00 22.12 330 SER A N 1
ATOM 2668 C CA . SER A 1 330 ? 12.771 55.416 73.011 1.00 20.93 330 SER A CA 1
ATOM 2669 C C . SER A 1 330 ? 13.664 55.272 74.241 1.00 20.87 330 SER A C 1
ATOM 2670 O O . SER A 1 330 ? 13.541 54.308 74.990 1.00 22.62 330 SER A O 1
ATOM 2673 N N . ALA A 1 331 ? 14.580 56.215 74.440 1.00 22.47 331 ALA A N 1
ATOM 2674 C CA . ALA A 1 331 ? 15.467 56.154 75.599 1.00 22.48 331 ALA A CA 1
ATOM 2675 C C . ALA A 1 331 ? 14.720 56.654 76.835 1.00 22.41 331 ALA A C 1
ATOM 2676 O O . ALA A 1 331 ? 14.775 56.034 77.893 1.00 23.26 331 ALA A O 1
ATOM 2678 N N . GLN A 1 332 ? 14.004 57.765 76.704 1.00 22.51 332 GLN A N 1
ATOM 2679 C CA . GLN A 1 332 ? 13.243 58.285 77.833 1.00 22.45 332 GLN A CA 1
ATOM 2680 C C . GLN A 1 332 ? 12.181 57.259 78.226 1.00 24.40 332 GLN A C 1
ATOM 2681 O O . GLN A 1 332 ? 11.761 57.212 79.382 1.00 26.77 332 GLN A O 1
ATOM 2687 N N . LYS A 1 333 ? 11.770 56.432 77.261 1.00 24.41 333 LYS A N 1
ATOM 2688 C CA . LYS A 1 333 ? 10.770 55.383 77.474 1.00 23.92 333 LYS A CA 1
ATOM 2689 C C . LYS A 1 333 ? 11.252 54.238 78.353 1.00 23.48 333 LYS A C 1
ATOM 2690 O O . LYS A 1 333 ? 10.610 53.897 79.345 1.00 21.92 333 LYS A O 1
ATOM 2696 N N . ILE A 1 334 ? 12.371 53.632 77.961 1.00 25.77 334 ILE A N 1
ATOM 2697 C CA . ILE A 1 334 ? 12.955 52.495 78.683 1.00 25.71 334 ILE A CA 1
ATOM 2698 C C . ILE A 1 334 ? 13.791 52.927 79.879 1.00 25.67 334 ILE A C 1
ATOM 2699 O O . ILE A 1 334 ? 14.262 52.088 80.642 1.00 26.73 334 ILE A O 1
ATOM 2704 N N . GLY A 1 335 ? 13.998 54.231 80.025 1.00 26.19 335 GLY A N 1
ATOM 2705 C CA . GLY A 1 335 ? 14.776 54.732 81.144 1.00 25.61 335 GLY A CA 1
ATOM 2706 C C . GLY A 1 335 ? 16.277 54.800 80.917 1.00 25.44 335 GLY A C 1
ATOM 2707 O O . GLY A 1 335 ? 17.045 54.805 81.877 1.00 25.34 335 GLY A O 1
ATOM 2708 N N . ALA A 1 336 ? 16.711 54.866 79.662 1.00 25.71 336 ALA A N 1
ATOM 2709 C CA . ALA A 1 336 ? 18.140 54.937 79.377 1.00 25.46 336 ALA A CA 1
ATOM 2710 C C . ALA A 1 336 ? 18.615 56.366 79.155 1.00 25.29 336 ALA A C 1
ATOM 2711 O O . ALA A 1 336 ? 17.829 57.253 78.812 1.00 23.16 336 ALA A O 1
ATOM 2713 N N . THR A 1 337 ? 19.910 56.589 79.358 1.00 25.48 337 THR A N 1
ATOM 2714 C CA . THR A 1 337 ? 20.473 57.915 79.148 1.00 25.09 337 THR A CA 1
ATOM 2715 C C . THR A 1 337 ? 20.577 58.157 77.650 1.00 25.40 337 THR A C 1
ATOM 2716 O O . THR A 1 337 ? 21.030 57.288 76.899 1.00 24.98 337 THR A O 1
ATOM 2720 N N . PHE A 1 338 ? 20.144 59.335 77.211 1.00 25.19 338 PHE A N 1
ATOM 2721 C CA . PHE A 1 338 ? 20.193 59.662 75.792 1.00 24.60 338 PHE A CA 1
ATOM 2722 C C . PHE A 1 338 ? 21.241 60.721 75.457 1.00 24.16 338 PHE A C 1
ATOM 2723 O O . PHE A 1 338 ? 21.353 61.737 76.132 1.00 23.40 338 PHE A O 1
ATOM 2731 N N . ILE A 1 339 ? 22.015 60.459 74.412 1.00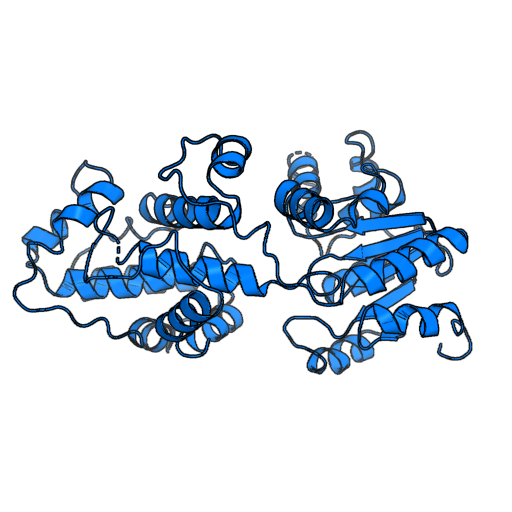 23.50 339 ILE A N 1
ATOM 2732 C CA . ILE A 1 339 ? 23.020 61.393 73.966 1.00 23.35 339 ILE A CA 1
ATOM 2733 C C . ILE A 1 339 ? 22.852 61.591 72.464 1.00 22.49 339 ILE A C 1
ATOM 2734 O O . ILE A 1 339 ? 23.090 60.679 71.674 1.00 22.97 339 ILE A O 1
ATOM 2739 N N . GLY A 1 340 ? 22.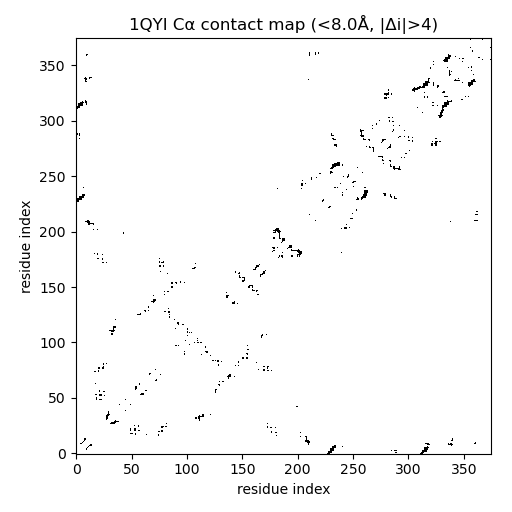405 62.791 72.090 1.00 24.19 340 GLY A N 1
ATOM 2740 C CA . GLY A 1 340 ? 22.164 63.114 70.691 1.00 26.00 340 GLY A CA 1
ATOM 2741 C C . GLY A 1 340 ? 23.355 63.631 69.906 1.00 27.14 340 GLY A C 1
ATOM 2742 O O . GLY A 1 340 ? 24.189 64.375 70.431 1.00 26.59 340 GLY A O 1
ATOM 2743 N N . THR A 1 341 ? 23.430 63.235 68.638 1.00 27.47 341 THR A N 1
ATOM 2744 C CA . THR A 1 341 ? 24.517 63.666 67.762 1.00 28.05 341 THR A CA 1
ATOM 2745 C C . THR A 1 341 ? 24.005 64.676 66.758 1.00 27.17 341 THR A C 1
ATOM 2746 O O . THR A 1 341 ? 22.839 64.639 66.387 1.00 27.21 341 THR A O 1
ATOM 2750 N N . LEU A 1 342 ? 24.868 65.588 66.324 1.00 27.45 342 LEU A N 1
ATOM 2751 C CA . LEU A 1 342 ? 24.436 66.596 65.364 1.00 25.55 342 LEU A CA 1
ATOM 2752 C C . LEU A 1 342 ? 24.863 66.252 63.944 1.00 25.01 342 LEU A C 1
ATOM 2753 O O . LEU A 1 342 ? 25.086 67.132 63.114 1.00 24.26 342 LEU A O 1
ATOM 2758 N N . THR A 1 343 ? 24.953 64.956 63.667 1.00 26.61 343 THR A N 1
ATOM 2759 C CA . THR A 1 343 ? 25.349 64.481 62.352 1.00 27.00 343 THR A CA 1
ATOM 2760 C C . THR A 1 343 ? 24.186 63.934 61.499 1.00 29.21 343 THR A C 1
ATOM 2761 O O . THR A 1 343 ? 24.389 63.103 60.607 1.00 28.72 343 THR A O 1
ATOM 2765 N N . GLY A 1 344 ? 22.972 64.417 61.773 1.00 30.63 344 GLY A N 1
ATOM 2766 C CA . GLY A 1 344 ? 21.800 63.996 61.017 1.00 31.77 344 GLY A CA 1
ATOM 2767 C C . GLY A 1 344 ? 21.652 64.820 59.748 1.00 33.57 344 GLY A C 1
ATOM 2768 O O . GLY A 1 344 ? 22.396 65.781 59.538 1.00 32.81 344 GLY A O 1
ATOM 2769 N N . LEU A 1 345 ? 20.698 64.458 58.894 1.00 35.32 345 LEU A N 1
ATOM 2770 C CA . LEU A 1 345 ? 20.489 65.192 57.642 1.00 37.53 345 LEU A CA 1
ATOM 2771 C C . LEU A 1 345 ? 20.236 66.690 57.856 1.00 38.31 345 LEU A C 1
ATOM 2772 O O . LEU A 1 345 ? 20.517 67.504 56.977 1.00 36.17 345 LEU A O 1
ATOM 2777 N N . LYS A 1 346 ? 19.701 67.039 59.026 1.00 39.62 346 LYS A N 1
ATOM 2778 C CA . LYS A 1 346 ? 19.411 68.425 59.381 1.00 40.12 346 LYS A CA 1
ATOM 2779 C C . LYS A 1 346 ? 20.669 69.113 59.919 1.00 40.36 346 LYS A C 1
ATOM 2780 O O . LYS A 1 346 ? 20.672 70.319 60.150 1.00 39.56 346 LYS A O 1
ATOM 2786 N N . GLY A 1 347 ? 21.734 68.341 60.125 1.00 40.79 347 GLY A N 1
ATOM 2787 C CA . GLY A 1 347 ? 22.970 68.911 60.637 1.00 41.81 347 GLY A CA 1
ATOM 2788 C C . GLY A 1 347 ? 22.857 69.314 62.098 1.00 43.32 347 GLY A C 1
ATOM 2789 O O . GLY A 1 347 ? 22.324 68.563 62.915 1.00 43.45 347 GLY A O 1
ATOM 2790 N N . LYS A 1 348 ? 23.349 70.503 62.432 1.00 42.99 348 LYS A N 1
ATOM 2791 C CA . LYS A 1 348 ? 23.289 70.982 63.807 1.00 42.97 348 LYS A CA 1
ATOM 2792 C C . LYS A 1 348 ? 21.988 71.722 64.113 1.00 42.67 348 LYS A C 1
ATOM 2793 O O . LYS A 1 348 ? 21.685 72.008 65.273 1.00 43.32 348 LYS A O 1
ATOM 2799 N N . ASP A 1 349 ? 21.223 72.028 63.070 1.00 41.40 349 ASP A N 1
ATOM 2800 C CA . ASP A 1 349 ? 19.952 72.725 63.224 1.00 41.27 349 ASP A CA 1
ATOM 2801 C C . ASP A 1 349 ? 18.966 71.881 64.036 1.00 40.93 349 ASP A C 1
ATOM 2802 O O . ASP A 1 349 ? 17.895 72.359 64.408 1.00 41.28 349 ASP A O 1
ATOM 2807 N N . ALA A 1 350 ? 19.331 70.629 64.303 1.00 39.29 350 ALA A N 1
ATOM 2808 C CA . ALA A 1 350 ? 18.479 69.723 65.061 1.00 37.63 350 ALA A CA 1
ATOM 2809 C C . ALA A 1 350 ? 18.736 69.819 66.557 1.00 36.58 350 ALA A C 1
ATOM 2810 O O . ALA A 1 350 ? 18.161 69.060 67.339 1.00 36.73 350 ALA A O 1
ATOM 2812 N N . ALA A 1 351 ? 19.596 70.754 66.952 1.00 35.05 351 ALA A N 1
ATOM 2813 C CA . ALA A 1 351 ? 19.939 70.937 68.361 1.00 33.60 351 ALA A CA 1
ATOM 2814 C C . ALA A 1 351 ? 18.786 71.491 69.186 1.00 31.73 351 ALA A C 1
ATOM 2815 O O . ALA A 1 351 ? 18.594 71.083 70.332 1.00 31.56 351 ALA A O 1
ATOM 2817 N N . GLY A 1 352 ? 18.023 72.409 68.594 1.00 31.22 352 GLY A N 1
ATOM 2818 C CA . GLY A 1 352 ? 16.893 73.013 69.281 1.00 30.76 352 GLY A CA 1
ATOM 2819 C C . GLY A 1 352 ? 15.830 72.017 69.705 1.00 32.15 352 GLY A C 1
ATOM 2820 O O . GLY A 1 352 ? 15.369 72.049 70.846 1.00 31.87 352 GLY A O 1
ATOM 2821 N N . GLU A 1 353 ? 15.440 71.122 68.802 1.00 32.83 353 GLU A N 1
ATOM 2822 C CA . GLU A 1 353 ? 14.434 70.116 69.129 1.00 32.70 353 GLU A CA 1
ATOM 2823 C C . GLU A 1 353 ? 14.971 69.143 70.184 1.00 29.50 353 GLU A C 1
ATOM 2824 O O . GLU A 1 353 ? 14.222 68.671 71.035 1.00 27.74 353 GLU A O 1
ATOM 2830 N N . LEU A 1 354 ? 16.266 68.838 70.128 1.00 27.83 354 LEU A N 1
ATOM 2831 C CA . LEU A 1 354 ? 16.854 67.908 71.097 1.00 26.74 354 LEU A CA 1
ATOM 2832 C C . LEU A 1 354 ? 16.828 68.483 72.506 1.00 27.40 354 LEU A C 1
ATOM 2833 O O . LEU A 1 354 ? 16.511 67.781 73.460 1.00 28.40 354 LEU A O 1
ATOM 2838 N N . GLU A 1 355 ? 17.151 69.762 72.642 1.00 28.49 355 GLU A N 1
ATOM 2839 C CA . GLU A 1 355 ? 17.136 70.372 73.955 1.00 29.47 355 GLU A CA 1
ATOM 2840 C C . GLU A 1 355 ? 15.698 70.615 74.404 1.00 29.32 355 GLU A C 1
ATOM 2841 O O . GLU A 1 355 ? 15.383 70.509 75.590 1.00 28.07 355 GLU A O 1
ATOM 2847 N N . ALA A 1 356 ? 14.818 70.938 73.463 1.00 29.74 356 ALA A N 1
ATOM 2848 C CA . ALA A 1 356 ? 13.416 71.158 73.814 1.00 31.51 356 ALA A CA 1
ATOM 2849 C C . ALA A 1 356 ? 12.762 69.826 74.211 1.00 32.41 356 ALA A C 1
ATOM 2850 O O . ALA A 1 356 ? 11.636 69.806 74.709 1.00 31.85 356 ALA A O 1
ATOM 2852 N N . HIS A 1 357 ? 13.468 68.717 73.992 1.00 33.49 357 HIS A N 1
ATOM 2853 C CA . HIS A 1 357 ? 12.943 67.403 74.353 1.00 35.25 357 HIS A CA 1
ATOM 2854 C C . HIS A 1 357 ? 13.689 66.808 75.537 1.00 35.97 357 HIS A C 1
ATOM 2855 O O . HIS A 1 357 ? 13.531 65.630 75.854 1.00 37.11 357 HIS A O 1
ATOM 2862 N N . HIS A 1 358 ? 14.491 67.644 76.190 1.00 37.21 358 HIS A N 1
ATOM 2863 C CA . HIS A 1 358 ? 15.273 67.252 77.360 1.00 38.46 358 HIS A CA 1
ATOM 2864 C C . HIS A 1 358 ? 16.242 66.118 77.064 1.00 37.28 358 HIS A C 1
ATOM 2865 O O . HIS A 1 358 ? 16.184 65.062 77.692 1.00 37.00 358 HIS A O 1
ATOM 2872 N N . ALA A 1 359 ? 17.125 66.328 76.096 1.00 37.48 359 ALA A N 1
ATOM 2873 C CA . ALA A 1 359 ? 18.107 65.312 75.753 1.00 36.81 359 ALA A CA 1
ATOM 2874 C C . ALA A 1 359 ? 19.205 65.393 76.800 1.00 36.17 359 ALA A C 1
ATOM 2875 O O . ALA A 1 359 ? 19.741 66.472 77.071 1.00 36.44 359 ALA A O 1
ATOM 2877 N N . ASP A 1 360 ? 19.531 64.251 77.395 1.00 34.61 360 ASP A N 1
ATOM 2878 C CA . ASP A 1 360 ? 20.558 64.200 78.438 1.00 33.47 360 ASP A CA 1
ATOM 2879 C C . ASP A 1 360 ? 21.833 64.931 78.017 1.00 32.46 360 ASP A C 1
ATOM 2880 O O . ASP A 1 360 ? 22.376 65.726 78.785 1.00 32.92 360 ASP A O 1
ATOM 2885 N N . TYR A 1 361 ? 22.307 64.657 76.804 1.00 31.04 361 TYR A N 1
ATOM 2886 C CA . TYR A 1 361 ? 23.505 65.305 76.289 1.00 29.02 361 TYR A CA 1
ATOM 2887 C C . TYR A 1 361 ? 23.360 65.513 74.803 1.00 28.54 361 TYR A C 1
ATOM 2888 O O . TYR A 1 361 ? 22.571 64.843 74.148 1.00 28.05 361 TYR A O 1
ATOM 2897 N N . VAL A 1 362 ? 24.118 66.461 74.275 1.00 29.14 362 VAL A N 1
ATOM 2898 C CA . VAL A 1 362 ? 24.099 66.725 72.849 1.00 27.64 362 VAL A CA 1
ATOM 2899 C C . VAL A 1 362 ? 25.560 66.891 72.427 1.00 27.50 362 VAL A C 1
ATOM 2900 O O . VAL A 1 362 ? 26.291 67.707 72.983 1.00 27.03 362 VAL A O 1
ATOM 2904 N N . ILE A 1 363 ? 25.983 66.089 71.455 1.00 28.60 363 ILE A N 1
ATOM 2905 C CA . ILE A 1 363 ? 27.357 66.120 70.968 1.00 27.17 363 ILE A CA 1
ATOM 2906 C C . ILE A 1 363 ? 27.389 66.506 69.485 1.00 26.01 363 ILE A C 1
ATOM 2907 O O . ILE A 1 363 ? 26.408 66.300 68.779 1.00 27.27 363 ILE A O 1
ATOM 2912 N N . ASN A 1 364 ? 28.494 67.087 69.014 1.00 25.52 364 ASN A N 1
ATOM 2913 C CA . ASN A 1 364 ? 28.585 67.477 67.604 1.00 24.95 364 ASN A CA 1
ATOM 2914 C C . ASN A 1 364 ? 28.685 66.263 66.698 1.00 25.64 364 ASN A C 1
ATOM 2915 O O . ASN A 1 364 ? 28.074 66.222 65.634 1.00 25.46 364 ASN A O 1
ATOM 2920 N N . HIS A 1 365 ? 29.472 65.280 67.117 1.00 26.95 365 HIS A N 1
ATOM 2921 C CA . HIS A 1 365 ? 29.646 64.054 66.343 1.00 28.82 365 HIS A CA 1
ATOM 2922 C C . HIS A 1 365 ? 30.151 62.903 67.216 1.00 29.35 365 HIS A C 1
ATOM 2923 O O . HIS A 1 365 ? 30.556 63.105 68.361 1.00 30.02 365 HIS A O 1
ATOM 2930 N N . LEU A 1 366 ? 30.116 61.697 66.667 1.00 29.53 366 LEU A N 1
ATOM 2931 C CA . LEU A 1 366 ? 30.549 60.508 67.391 1.00 31.62 366 LEU A CA 1
ATOM 2932 C C . LEU A 1 366 ? 31.870 60.666 68.142 1.00 32.36 366 LEU A C 1
ATOM 2933 O O . LEU A 1 366 ? 32.089 60.011 69.157 1.00 33.00 366 LEU A O 1
ATOM 2938 N N . GLY A 1 367 ? 32.750 61.528 67.645 1.00 33.83 367 GLY A N 1
ATOM 2939 C CA . GLY A 1 367 ? 34.038 61.716 68.291 1.00 34.22 367 GLY A CA 1
ATOM 2940 C C . GLY A 1 367 ? 33.960 62.338 69.674 1.00 35.71 367 GLY A C 1
ATOM 2941 O O . GLY A 1 367 ? 34.628 61.893 70.616 1.00 36.81 367 GLY A O 1
ATOM 2942 N N . GLU A 1 368 ? 33.133 63.369 69.790 1.00 34.25 368 GLU A N 1
ATOM 2943 C CA . GLU A 1 368 ? 32.945 64.088 71.038 1.00 34.39 368 GLU A CA 1
ATOM 2944 C C . GLU A 1 368 ? 32.217 63.261 72.088 1.00 33.72 368 GLU A C 1
ATOM 2945 O O . GLU A 1 368 ? 31.776 63.790 73.110 1.00 34.27 368 GLU A O 1
ATOM 2951 N N . LEU A 1 369 ? 32.102 61.962 71.841 1.00 33.56 369 LEU A N 1
ATOM 2952 C CA . LEU A 1 369 ? 31.413 61.068 72.772 1.00 33.41 369 LEU A CA 1
ATOM 2953 C C . LEU A 1 369 ? 32.207 60.833 74.056 1.00 33.39 369 LEU A C 1
ATOM 2954 O O . LEU A 1 369 ? 31.627 60.555 75.108 1.00 33.74 369 LEU A O 1
ATOM 2959 N N . ARG A 1 370 ? 33.530 60.938 73.975 1.00 32.71 370 ARG A N 1
ATOM 2960 C CA . ARG A 1 370 ? 34.362 60.740 75.154 1.00 33.28 370 ARG A CA 1
ATOM 2961 C C . ARG A 1 370 ? 34.073 61.807 76.210 1.00 33.13 370 ARG A C 1
ATOM 2962 O O . ARG A 1 370 ? 34.073 61.524 77.409 1.00 31.79 370 ARG A O 1
ATOM 2970 N N . GLY A 1 371 ? 33.830 63.032 75.750 1.00 32.87 371 GLY A N 1
ATOM 2971 C CA . GLY A 1 371 ? 33.552 64.132 76.654 1.00 32.87 371 GLY A CA 1
ATOM 2972 C C . GLY A 1 371 ? 32.377 63.849 77.558 1.00 32.49 371 GLY A C 1
ATOM 2973 O O . GLY A 1 371 ? 32.372 64.237 78.723 1.00 32.88 371 GLY A O 1
ATOM 2974 N N . VAL A 1 372 ? 31.378 63.161 77.018 1.00 33.21 372 VAL A N 1
ATOM 2975 C CA . VAL A 1 372 ? 30.191 62.819 77.778 1.00 32.27 372 VAL A CA 1
ATOM 2976 C C . VAL A 1 372 ? 30.460 61.715 78.784 1.00 33.44 372 VAL A C 1
ATOM 2977 O O . VAL A 1 372 ? 29.938 61.744 79.900 1.00 35.19 372 VAL A O 1
ATOM 2981 N N . LEU A 1 373 ? 31.266 60.733 78.404 1.00 34.35 373 LEU A N 1
ATOM 2982 C CA . LEU A 1 373 ? 31.537 59.634 79.326 1.00 35.31 373 LEU A CA 1
ATOM 2983 C C . LEU A 1 373 ? 32.544 60.002 80.419 1.00 34.62 373 LEU A C 1
ATOM 2984 O O . LEU A 1 373 ? 32.589 59.360 81.469 1.00 34.34 373 LEU A O 1
ATOM 2989 N N . ASP A 1 374 ? 33.337 61.042 80.190 1.00 34.25 374 ASP A N 1
ATOM 2990 C CA . ASP A 1 374 ? 34.303 61.443 81.201 1.00 34.82 374 ASP A CA 1
ATOM 2991 C C . ASP A 1 374 ? 33.809 62.660 81.973 1.00 33.27 374 ASP A C 1
ATOM 2992 O O . ASP A 1 374 ? 34.492 63.174 82.861 1.00 32.34 374 ASP A O 1
ATOM 2997 N N . ASN A 1 375 ? 32.602 63.098 81.634 1.00 31.40 375 ASN A N 1
ATOM 2998 C CA . ASN A 1 375 ? 31.982 64.243 82.280 1.00 29.34 375 ASN A CA 1
ATOM 2999 C C . ASN A 1 375 ? 30.493 64.027 82.484 1.00 29.16 375 ASN A C 1
ATOM 3000 O O . ASN A 1 375 ? 29.701 64.959 82.349 1.00 30.32 375 ASN A O 1
ATOM 3005 N N . LEU A 1 376 ? 30.108 62.799 82.811 1.00 27.85 376 LEU A N 1
ATOM 3006 C CA . LEU A 1 376 ? 28.699 62.486 83.022 1.00 29.43 376 LEU A CA 1
ATOM 3007 C C . LEU A 1 376 ? 28.001 63.476 83.940 1.00 30.82 376 LEU A C 1
ATOM 3008 O O . LEU A 1 376 ? 26.902 63.934 83.636 1.00 31.82 376 LEU A O 1
ATOM 3013 N N . LEU A 1 377 ? 28.632 63.802 85.065 1.00 32.16 377 LEU A N 1
ATOM 3014 C CA . LEU A 1 377 ? 28.044 64.750 86.004 1.00 32.88 377 LEU A CA 1
ATOM 3015 C C . LEU A 1 377 ? 28.494 66.186 85.691 1.00 33.37 377 LEU A C 1
ATOM 3016 O O . LEU A 1 377 ? 27.687 67.115 85.730 1.00 32.39 377 LEU A O 1
ATOM 3021 N N . GLU A 1 378 ? 29.766 66.374 85.357 1.00 34.25 378 GLU A N 1
ATOM 3022 C CA . GLU A 1 378 ? 30.253 67.714 85.038 1.00 36.88 378 GLU A CA 1
ATOM 3023 C C . GLU A 1 378 ? 29.368 68.384 83.990 1.00 36.69 378 GLU A C 1
ATOM 3024 O O . GLU A 1 378 ? 28.854 69.484 84.207 1.00 35.68 378 GLU A O 1
ATOM 3030 N N . HIS A 1 379 ? 29.190 67.697 82.863 1.00 36.96 379 HIS A N 1
ATOM 3031 C CA . HIS A 1 379 ? 28.389 68.192 81.747 1.00 36.74 379 HIS A CA 1
ATOM 3032 C C . HIS A 1 379 ? 26.936 67.695 81.773 1.00 37.08 379 HIS A C 1
ATOM 3033 O O . HIS A 1 379 ? 26.313 67.539 80.724 1.00 37.38 379 HIS A O 1
ATOM 3040 N N . HIS A 1 380 ? 26.399 67.459 82.969 1.00 36.85 380 HIS A N 1
ATOM 3041 C CA . HIS A 1 380 ? 25.019 66.992 83.119 1.00 36.23 380 HIS A CA 1
ATOM 3042 C C . HIS A 1 380 ? 23.997 68.109 82.924 1.00 36.19 380 HIS A C 1
ATOM 3043 O O . HIS A 1 380 ? 22.915 67.816 82.365 1.00 35.13 380 HIS A O 1
#

Sequence (375 aa):
KKILFDVDGVFLSEERCFDVSALTVYELLDKCYLGLHSHIDWETLTDNDIQDIRNRIFQKDKILNKLKSLGLNSNWDLFIVFSIHLIDILKKLSHDEIEAFYQDEPVELKLQNISTNLADCFNLNEQLPLQFLDNVKVGKNNIYAALEEFATTELHVSDATLFSLKGALWTLAQEVYQEWYLGSKLYEDVEKKIARTTFKTGYIYQEIILRPVDEVKVLLNDLKGAGFELGIATGRPYTETVVPFENLGLLPYFEADFIATASDVLEAENYPQARPLGKPNPFSYIAALYGNNRDKYESYINKQDNIVNKDDVFIVGDSLADLLSAQKIGATFIGTLTGLKGKDAAGELEAHHADYVINHLGELRGVLDNLLEHH

Nearest PDB structures (foldseek):
  1qyi-assembly1_A  TM=1.002E+00  e=2.793E-60  Staphylococcus aureus subsp. aureus MW2
  4eek-assembly1_A  TM=6.166E-01  e=5.333E-04  Deinococcus radiodurans